Protein AF-A0A9D8MZI2-F1 (afdb_monomer)

Solvent-accessible surface area (backbone atoms only — not comparable to full-atom values): 13392 Å² total; per-residue (Å²): 144,88,78,69,72,64,60,60,60,55,56,60,59,63,76,65,72,62,82,77,77,68,57,91,86,61,54,74,94,70,72,70,92,82,67,82,77,90,42,58,70,57,51,52,50,50,54,51,57,54,40,36,60,78,35,93,90,42,80,84,88,84,85,86,84,70,58,70,57,44,53,38,28,59,56,56,50,48,56,50,50,53,54,50,70,64,72,66,51,76,84,74,77,92,72,89,81,74,72,34,63,38,34,76,46,80,51,38,78,80,44,47,62,48,69,41,64,58,57,46,36,35,28,77,94,59,70,44,85,90,51,68,98,78,71,75,58,51,98,83,39,41,36,64,44,68,88,44,92,72,48,46,72,51,77,49,60,88,63,88,69,51,62,47,76,50,75,57,83,63,98,53,92,86,64,77,73,68,46,77,58,93,93,45,77,45,74,49,43,79,33,81,90,72,52,24,30,39,41,75,67,49,79,84,82,130

Mean predicted aligned error: 10.4 Å

Radius of gyration: 22.42 Å; Cα contacts (8 Å, |Δi|>4): 213; chains: 1; bounding box: 51×56×62 Å

Secondary structure (DSSP, 8-state):
---SHHHHHHHHHHTT----PPPTT--GGG------SSSHHHHHHHHHHHHHHH-TT---------SHHHHTTHHHHHHHHHHHHTSSSPPPP------GGGGTS---TTSEEEEES--EEEETTB--TTS-SS----TTSEEEE---TT-EEEEE-SS---EEEEE---SSSS---EEEETTEEEEPEEETTTTEEEEE--SPP-

Structure (mmCIF, N/CA/C/O backbone):
data_AF-A0A9D8MZI2-F1
#
_entry.id   AF-A0A9D8MZI2-F1
#
loop_
_atom_site.group_PDB
_atom_site.id
_atom_site.type_symbol
_atom_site.label_atom_id
_atom_site.label_alt_id
_atom_site.label_comp_id
_atom_site.label_asym_id
_atom_site.label_entity_id
_atom_site.label_seq_id
_atom_site.pdbx_PDB_ins_code
_atom_site.Cartn_x
_atom_site.Cartn_y
_atom_site.Cartn_z
_atom_site.occupancy
_atom_site.B_iso_or_equiv
_atom_site.auth_seq_id
_atom_site.auth_comp_id
_atom_site.auth_asym_id
_atom_site.auth_atom_id
_atom_site.pdbx_PDB_model_num
ATOM 1 N N . MET A 1 1 ? 26.305 -35.231 28.053 1.00 50.59 1 MET A N 1
ATOM 2 C CA . MET A 1 1 ? 26.386 -34.237 29.153 1.00 50.59 1 MET A CA 1
ATOM 3 C C . MET A 1 1 ? 26.799 -32.842 28.645 1.00 50.59 1 MET A C 1
ATOM 5 O O . MET A 1 1 ? 27.835 -32.336 29.047 1.00 50.59 1 MET A O 1
ATOM 9 N N . LYS A 1 2 ? 26.020 -32.200 27.753 1.00 48.75 2 LYS A N 1
ATOM 10 C CA . LYS A 1 2 ? 26.292 -30.830 27.241 1.00 48.75 2 LYS A CA 1
ATOM 11 C C . LYS A 1 2 ? 24.996 -30.076 26.868 1.00 48.75 2 LYS A C 1
ATOM 13 O O . LYS A 1 2 ? 24.870 -29.565 25.765 1.00 48.75 2 LYS A O 1
ATOM 18 N N . ARG A 1 3 ? 23.985 -30.072 27.747 1.00 50.69 3 ARG A N 1
ATOM 19 C CA . ARG A 1 3 ? 22.725 -29.312 27.544 1.00 50.69 3 ARG A CA 1
ATOM 20 C C . ARG A 1 3 ? 22.327 -28.432 28.738 1.00 50.69 3 ARG A C 1
ATOM 22 O O . ARG A 1 3 ? 21.230 -27.897 28.757 1.00 50.69 3 ARG A O 1
ATOM 29 N N . LEU A 1 4 ? 23.219 -28.260 29.715 1.00 43.03 4 LEU A N 1
ATOM 30 C CA . LEU A 1 4 ? 22.937 -27.498 30.933 1.00 43.03 4 LEU A CA 1
ATOM 31 C C . LEU A 1 4 ? 23.300 -25.990 30.906 1.00 43.03 4 LEU A C 1
ATOM 33 O O . LEU A 1 4 ? 22.702 -25.267 31.696 1.00 43.03 4 LEU A O 1
ATOM 37 N N . PRO A 1 5 ? 24.179 -25.441 30.031 1.00 53.22 5 PRO A N 1
ATOM 38 C CA . PRO A 1 5 ? 24.560 -24.030 30.166 1.00 53.22 5 PRO A CA 1
ATOM 39 C C . PRO A 1 5 ? 23.576 -23.042 29.510 1.00 53.22 5 PRO A C 1
ATOM 41 O O . PRO A 1 5 ? 23.629 -21.858 29.818 1.00 53.22 5 PRO A O 1
ATOM 44 N N . LEU A 1 6 ? 22.658 -23.496 28.643 1.00 45.78 6 LEU A N 1
ATOM 45 C CA . LEU A 1 6 ? 21.749 -22.605 27.898 1.00 45.78 6 LEU A CA 1
ATOM 46 C C . LEU A 1 6 ? 20.520 -22.160 28.718 1.00 45.78 6 LEU A C 1
ATOM 48 O O . LEU A 1 6 ? 19.965 -21.089 28.494 1.00 45.78 6 LEU A O 1
ATOM 52 N N . ILE A 1 7 ? 20.092 -22.971 29.689 1.00 52.25 7 ILE A N 1
ATOM 53 C CA . ILE A 1 7 ? 18.919 -22.660 30.523 1.00 52.25 7 ILE A CA 1
ATOM 54 C C . ILE A 1 7 ? 19.279 -21.605 31.582 1.00 52.25 7 ILE A C 1
ATOM 56 O O . ILE A 1 7 ? 18.465 -20.738 31.896 1.00 52.25 7 ILE A O 1
ATOM 60 N N . LEU A 1 8 ? 20.528 -21.608 32.064 1.00 44.47 8 LEU A N 1
ATOM 61 C CA . LEU A 1 8 ? 21.003 -20.626 33.039 1.00 44.47 8 LEU A CA 1
ATOM 62 C C . LEU A 1 8 ? 21.186 -19.227 32.418 1.00 44.47 8 LEU A C 1
ATOM 64 O O . LEU A 1 8 ? 20.917 -18.232 33.087 1.00 44.47 8 LEU A O 1
ATOM 68 N N . SER A 1 9 ? 21.556 -19.128 31.131 1.00 49.62 9 SER A N 1
ATOM 69 C CA . SER A 1 9 ? 21.631 -17.833 30.434 1.00 49.62 9 SER A CA 1
ATOM 70 C C . SER A 1 9 ? 20.254 -17.232 30.138 1.00 49.62 9 SER A C 1
ATOM 72 O O . SER A 1 9 ? 20.114 -16.014 30.132 1.00 49.62 9 SER A O 1
ATOM 74 N N . LEU A 1 10 ? 19.225 -18.063 29.925 1.00 47.34 10 LEU A N 1
ATOM 75 C CA . LEU A 1 10 ? 17.870 -17.580 29.640 1.00 47.34 10 LEU A CA 1
ATOM 76 C C . LEU A 1 10 ? 17.153 -17.080 30.907 1.00 47.34 10 LEU A C 1
ATOM 78 O O . LEU A 1 10 ? 16.457 -16.070 30.855 1.00 47.34 10 LEU A O 1
ATOM 82 N N . MET A 1 11 ? 17.375 -17.720 32.063 1.00 47.25 11 MET A N 1
ATOM 83 C CA . MET A 1 11 ? 16.804 -17.253 33.336 1.00 47.25 11 MET A CA 1
ATOM 84 C C . MET A 1 11 ? 17.467 -15.979 33.878 1.00 47.25 11 MET A C 1
ATOM 86 O O . MET A 1 11 ? 16.804 -15.201 34.563 1.00 47.25 11 MET A O 1
ATOM 90 N N . LEU A 1 12 ? 18.730 -15.707 33.530 1.00 44.38 12 LEU A N 1
ATOM 91 C CA . LEU A 1 12 ? 19.400 -14.464 33.928 1.00 44.38 12 LEU A CA 1
ATOM 92 C C . LEU A 1 12 ? 18.863 -13.232 33.168 1.00 44.38 12 LEU A C 1
ATOM 94 O O . LEU A 1 12 ? 18.881 -12.129 33.706 1.00 44.38 12 LEU A O 1
ATOM 98 N N . CYS A 1 13 ? 18.303 -13.412 31.963 1.00 43.22 13 CYS A N 1
ATOM 99 C CA . CYS A 1 13 ? 17.612 -12.338 31.237 1.00 43.22 13 CYS A CA 1
ATOM 100 C C . CYS A 1 13 ? 16.235 -11.990 31.826 1.00 43.22 13 CYS A C 1
ATOM 102 O O . CYS A 1 13 ? 15.801 -10.847 31.705 1.00 43.22 13 CYS A O 1
ATOM 104 N N . CYS A 1 14 ? 15.554 -12.926 32.495 1.00 46.19 14 CYS A N 1
ATOM 105 C CA . CYS A 1 14 ? 14.254 -12.653 33.118 1.00 46.19 14 CYS A CA 1
ATOM 106 C C . CYS A 1 14 ? 14.367 -11.863 34.433 1.00 46.19 14 CYS A C 1
ATOM 108 O O . CYS A 1 14 ? 13.411 -11.200 34.824 1.00 46.19 14 CYS A O 1
ATOM 110 N N . ALA A 1 15 ? 15.530 -11.876 35.093 1.00 46.44 15 ALA A N 1
ATOM 111 C CA . ALA A 1 15 ? 15.751 -11.141 36.342 1.00 46.44 15 ALA A CA 1
ATOM 112 C C . ALA A 1 15 ? 15.936 -9.619 36.150 1.00 46.44 15 ALA A C 1
ATOM 114 O O . ALA A 1 15 ? 15.898 -8.874 37.125 1.00 46.44 15 ALA A O 1
ATOM 115 N N . PHE A 1 16 ? 16.089 -9.148 34.905 1.00 48.47 16 PHE A N 1
ATOM 116 C CA . PHE A 1 16 ? 16.205 -7.725 34.555 1.00 48.47 16 PHE A CA 1
ATOM 117 C C . PHE A 1 16 ? 15.018 -7.207 33.733 1.00 48.47 16 PHE A C 1
ATOM 119 O O . PHE A 1 16 ? 15.142 -6.222 33.008 1.00 48.47 16 PHE A O 1
ATOM 126 N N . ALA A 1 17 ? 13.835 -7.807 33.882 1.00 50.06 17 ALA A N 1
ATOM 127 C CA . ALA A 1 17 ? 12.587 -7.160 33.480 1.00 50.06 17 ALA A CA 1
ATOM 128 C C . ALA A 1 17 ? 12.192 -6.076 34.506 1.00 50.06 17 ALA A C 1
ATOM 130 O O . ALA A 1 17 ? 11.104 -6.094 35.076 1.00 50.06 17 ALA A O 1
ATOM 131 N N . GLY A 1 18 ? 13.103 -5.137 34.782 1.00 55.09 18 GLY A N 1
ATOM 132 C CA . GLY A 1 18 ? 12.721 -3.869 35.389 1.00 55.09 18 GLY A CA 1
ATOM 133 C C . GLY A 1 18 ? 11.792 -3.149 34.417 1.00 55.09 18 GLY A C 1
ATOM 134 O O . GLY A 1 18 ? 12.011 -3.215 33.206 1.00 55.09 18 GLY A O 1
ATOM 135 N N . ALA A 1 19 ? 10.737 -2.510 34.927 1.00 56.69 19 ALA A N 1
ATOM 136 C CA . ALA A 1 19 ? 9.845 -1.689 34.117 1.00 56.69 19 ALA A CA 1
ATOM 137 C C . ALA A 1 19 ? 10.695 -0.775 33.223 1.00 56.69 19 ALA A C 1
ATOM 139 O O . ALA A 1 19 ? 11.456 0.047 33.734 1.00 56.69 19 ALA A O 1
ATOM 140 N N . GLN A 1 20 ? 10.627 -0.969 31.901 1.00 61.75 20 GLN A N 1
ATOM 141 C CA . GLN A 1 20 ? 11.332 -0.098 30.970 1.00 61.75 20 GLN A CA 1
ATOM 142 C C . GLN A 1 20 ? 10.822 1.317 31.217 1.00 61.75 20 GLN A C 1
ATOM 144 O O . GLN A 1 20 ? 9.640 1.601 31.022 1.00 61.75 20 GLN A O 1
ATOM 149 N N . THR A 1 21 ? 11.702 2.188 31.703 1.00 68.88 21 THR A N 1
ATOM 150 C CA . THR A 1 21 ? 11.382 3.596 31.864 1.00 68.88 21 THR A CA 1
ATOM 151 C C . THR A 1 21 ? 11.088 4.151 30.481 1.00 68.88 21 THR A C 1
ATOM 153 O O . THR A 1 21 ? 11.923 4.101 29.576 1.00 68.88 21 THR A O 1
ATOM 156 N N . LEU A 1 22 ? 9.855 4.619 30.298 1.00 72.56 22 LEU A N 1
ATOM 157 C CA . LEU A 1 22 ? 9.458 5.275 29.064 1.00 72.56 22 LEU A CA 1
ATOM 158 C C . LEU A 1 22 ? 10.404 6.463 28.813 1.00 72.56 22 LEU A C 1
ATOM 160 O O . LEU A 1 22 ? 10.818 7.127 29.770 1.00 72.56 22 LEU A O 1
ATOM 164 N N . PRO A 1 23 ? 10.788 6.732 27.551 1.00 75.56 23 PRO A N 1
ATOM 165 C CA . PRO A 1 23 ? 11.612 7.892 27.245 1.00 75.56 23 PRO A CA 1
ATOM 166 C C . PRO A 1 23 ? 10.914 9.155 27.755 1.00 75.56 23 PRO A C 1
ATOM 168 O O . PRO A 1 23 ? 9.691 9.227 27.747 1.00 75.56 23 PRO A O 1
ATOM 171 N N . GLN A 1 24 ? 11.675 10.171 28.164 1.00 74.38 24 GLN A N 1
ATOM 172 C CA . GLN A 1 24 ? 11.134 11.398 28.774 1.00 74.38 24 GLN A CA 1
ATOM 173 C C . GLN A 1 24 ? 10.045 12.092 27.924 1.00 74.38 24 GLN A C 1
ATOM 175 O O . GLN A 1 24 ? 9.208 12.819 28.453 1.00 74.38 24 GLN A O 1
ATOM 180 N N . CYS A 1 25 ? 10.045 11.865 26.607 1.00 72.94 25 CYS A N 1
ATOM 181 C CA . CYS A 1 25 ? 9.029 12.368 25.684 1.00 72.94 25 CYS A CA 1
ATOM 182 C C . CYS A 1 25 ? 7.688 11.614 25.739 1.00 72.94 25 CYS A C 1
ATOM 184 O O . CYS A 1 25 ? 6.670 12.155 25.315 1.00 72.94 25 CYS A O 1
ATOM 186 N N . ALA A 1 26 ? 7.665 10.383 26.243 1.00 68.56 26 ALA A N 1
ATOM 187 C CA . ALA A 1 26 ? 6.453 9.614 26.456 1.00 68.56 26 ALA A CA 1
ATOM 188 C C . ALA A 1 26 ? 5.880 9.977 27.832 1.00 68.56 26 ALA A C 1
ATOM 190 O O . ALA A 1 26 ? 6.325 9.482 28.863 1.00 68.56 26 ALA A O 1
ATOM 191 N N . GLN A 1 27 ? 4.891 10.871 27.828 1.00 76.75 27 GLN A N 1
ATOM 192 C CA . GLN A 1 27 ? 4.134 11.276 29.011 1.00 76.75 27 GLN A CA 1
ATOM 193 C C . GLN A 1 27 ? 2.768 10.569 29.011 1.00 76.75 27 GLN A C 1
ATOM 195 O O . GLN A 1 27 ? 1.791 11.146 28.528 1.00 76.75 27 GLN A O 1
ATOM 200 N N . PRO A 1 28 ? 2.672 9.313 29.493 1.00 69.56 28 PRO A N 1
ATOM 201 C CA . PRO A 1 28 ? 1.431 8.540 29.426 1.00 69.56 28 PRO A CA 1
ATOM 202 C C . PRO A 1 28 ? 0.285 9.232 30.173 1.00 69.56 28 PRO A C 1
ATOM 204 O O . PRO A 1 28 ? -0.829 9.279 29.652 1.00 69.56 28 PRO A O 1
ATOM 207 N N . ASP A 1 29 ? 0.589 9.866 31.308 1.00 79.12 29 ASP A N 1
ATOM 208 C CA . ASP A 1 29 ? -0.371 10.610 32.135 1.00 79.12 29 ASP A CA 1
ATOM 209 C C . ASP A 1 29 ? -0.863 11.907 31.470 1.00 79.12 29 ASP A C 1
ATOM 211 O O . ASP A 1 29 ? -1.887 12.463 31.861 1.00 79.12 29 ASP A O 1
ATOM 215 N N . SER A 1 30 ? -0.171 12.370 30.425 1.00 72.69 30 SER A N 1
ATOM 216 C CA . SER A 1 30 ? -0.564 13.532 29.622 1.00 72.69 30 SER A CA 1
ATOM 217 C C . SER A 1 30 ? -1.420 13.154 28.407 1.00 72.69 30 SER A C 1
ATOM 219 O O . SER A 1 30 ? -1.726 14.029 27.595 1.00 72.69 30 SER A O 1
ATOM 221 N N . SER A 1 31 ? -1.806 11.884 28.234 1.00 76.12 31 SER A N 1
ATOM 222 C CA . SER A 1 31 ? -2.592 11.437 27.076 1.00 76.12 31 SER A CA 1
ATOM 223 C C . SER A 1 31 ? -4.016 11.995 27.130 1.00 76.12 31 SER A C 1
ATOM 225 O O . SER A 1 31 ? -4.873 11.482 27.844 1.00 76.12 31 SER A O 1
ATOM 227 N N . HIS A 1 32 ? -4.295 13.031 26.343 1.00 76.75 32 HIS A N 1
ATOM 228 C CA . HIS A 1 32 ? -5.629 13.611 26.212 1.00 76.75 32 HIS A CA 1
ATOM 229 C C . HIS A 1 32 ? -6.132 13.497 24.770 1.00 76.75 32 HIS A C 1
ATOM 231 O O . HIS A 1 32 ? -5.427 13.818 23.812 1.00 76.75 32 HIS A O 1
ATOM 237 N N . LEU A 1 33 ? -7.383 13.055 24.603 1.00 76.31 33 LEU A N 1
ATOM 238 C CA . LEU A 1 33 ? -8.042 13.048 23.298 1.00 76.31 33 LEU A CA 1
ATOM 239 C C . LEU A 1 33 ? -8.584 14.450 22.997 1.00 76.31 33 LEU A C 1
ATOM 241 O O . LEU A 1 33 ? -9.691 14.805 23.401 1.00 76.31 33 LEU A O 1
ATOM 245 N N . CYS A 1 34 ? -7.810 15.247 22.265 1.00 79.12 34 CYS A N 1
ATOM 246 C CA . CYS A 1 34 ? -8.269 16.539 21.762 1.00 79.12 34 CYS A CA 1
ATOM 247 C C . CYS A 1 34 ? -9.198 16.351 20.554 1.00 79.12 34 CYS A C 1
ATOM 249 O O . CYS A 1 34 ? -8.783 15.844 19.513 1.00 79.12 34 CYS A O 1
ATOM 251 N N . ILE A 1 35 ? -10.451 16.802 20.673 1.00 83.25 35 ILE A N 1
ATOM 252 C CA . ILE A 1 35 ? -11.413 16.852 19.563 1.00 83.25 35 ILE A CA 1
ATOM 253 C C . ILE A 1 35 ? -11.572 18.321 19.144 1.00 83.25 35 ILE A C 1
ATOM 255 O O . ILE A 1 35 ? -12.371 19.037 19.746 1.00 83.25 35 ILE A O 1
ATOM 259 N N . PRO A 1 36 ? -10.817 18.806 18.144 1.00 78.12 36 PRO A N 1
ATOM 260 C CA . PRO A 1 36 ? -10.896 20.203 17.735 1.00 78.12 36 PRO A CA 1
ATOM 261 C C . PRO A 1 36 ? -12.234 20.531 17.048 1.00 78.12 36 PRO A C 1
ATOM 263 O O . PRO A 1 36 ? -12.749 19.754 16.236 1.00 78.12 36 PRO A O 1
ATOM 266 N N . GLY A 1 37 ? -12.760 21.732 17.309 1.00 84.50 37 GLY A N 1
ATOM 267 C CA . GLY A 1 37 ? -13.997 22.251 16.708 1.00 84.50 37 GLY A CA 1
ATOM 268 C C . GLY A 1 37 ? -15.279 21.800 17.422 1.00 84.50 37 GLY A C 1
ATOM 269 O O . GLY A 1 37 ? -15.250 21.446 18.594 1.00 84.50 37 GLY A O 1
ATOM 270 N N . SER A 1 38 ? -16.416 21.799 16.711 1.00 86.19 38 SER A N 1
ATOM 271 C CA . SER A 1 38 ? -17.752 21.522 17.282 1.00 86.19 38 SER A CA 1
ATOM 272 C C . SER A 1 38 ? -17.999 20.062 17.694 1.00 86.19 38 SER A C 1
ATOM 274 O O . SER A 1 38 ? -19.082 19.721 18.156 1.00 86.19 38 SER A O 1
ATOM 276 N N . GLY A 1 39 ? -17.035 19.158 17.491 1.00 87.00 39 GLY A N 1
ATOM 277 C CA . GLY A 1 39 ? -17.195 17.727 17.768 1.00 87.00 39 GLY A CA 1
ATOM 278 C C . GLY A 1 39 ? -18.082 16.965 16.772 1.00 87.00 39 GLY A C 1
ATOM 279 O O . GLY A 1 39 ? -18.066 15.735 16.776 1.00 87.00 39 GLY A O 1
ATOM 280 N N . GLU A 1 40 ? -18.780 17.646 15.857 1.00 91.75 40 GLU A N 1
ATOM 281 C CA . GLU A 1 40 ? -19.668 17.025 14.862 1.00 91.75 40 GLU A CA 1
ATOM 282 C C . GLU A 1 40 ? -18.970 15.969 14.002 1.00 91.75 40 GLU A C 1
ATOM 284 O O . GLU A 1 40 ? -19.521 14.895 13.766 1.00 91.75 40 GLU A O 1
ATOM 289 N N . ARG A 1 41 ? -17.733 16.230 13.558 1.00 90.69 41 ARG A N 1
ATOM 290 C CA . ARG A 1 41 ? -16.949 15.255 12.779 1.00 90.69 41 ARG A CA 1
ATOM 291 C C . ARG A 1 41 ? -16.685 13.977 13.571 1.00 90.69 41 ARG A C 1
ATOM 293 O O . ARG A 1 41 ? -16.806 12.88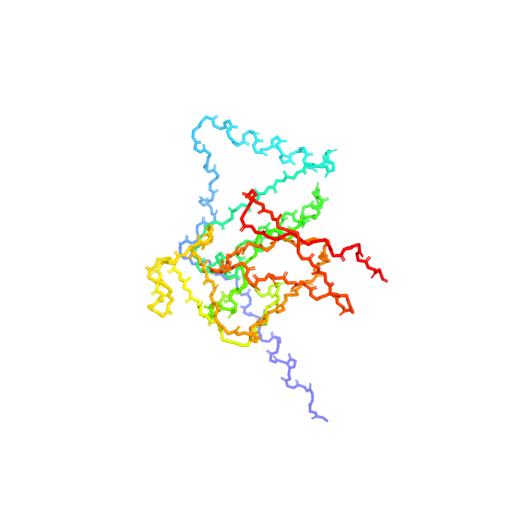4 13.028 1.00 90.69 41 ARG A O 1
ATOM 300 N N . MET A 1 42 ? -16.378 14.115 14.860 1.00 89.81 42 MET A N 1
ATOM 301 C CA . MET A 1 42 ? -16.170 12.971 15.742 1.00 89.81 42 MET A CA 1
ATOM 302 C C . MET A 1 42 ? -17.486 12.238 16.025 1.00 89.81 42 MET A C 1
ATOM 304 O O . MET A 1 42 ? -17.507 11.012 16.064 1.00 89.81 42 MET A O 1
ATOM 308 N N . ALA A 1 43 ? -18.598 12.962 16.177 1.00 91.75 43 ALA A N 1
ATOM 309 C CA . ALA A 1 43 ? -19.919 12.353 16.293 1.00 91.75 43 ALA A CA 1
ATOM 310 C C . ALA A 1 43 ? -20.260 11.521 15.045 1.00 91.75 43 ALA A C 1
ATOM 312 O O . ALA A 1 43 ? -20.594 10.349 15.184 1.00 91.75 43 ALA A O 1
ATOM 313 N N . ARG A 1 44 ? -20.059 12.068 13.835 1.00 92.25 44 ARG A N 1
ATOM 314 C CA . ARG A 1 44 ? -20.258 11.340 12.567 1.00 92.25 44 ARG A CA 1
ATOM 315 C C . ARG A 1 44 ? -19.364 10.106 12.455 1.00 92.25 44 ARG A C 1
ATOM 317 O O . ARG A 1 44 ? -19.852 9.045 12.078 1.00 92.25 44 ARG A O 1
ATOM 324 N N . PHE A 1 45 ? -18.082 10.226 12.806 1.00 91.00 45 PHE A N 1
ATOM 325 C CA . PHE A 1 45 ? -17.159 9.089 12.828 1.00 91.00 45 PHE A CA 1
ATOM 326 C C . PHE A 1 45 ? -17.644 7.985 13.776 1.00 91.00 45 PHE A C 1
ATOM 328 O O . PHE A 1 45 ? -17.708 6.827 13.374 1.00 91.00 45 PHE A O 1
ATOM 335 N N . ARG A 1 46 ? -18.061 8.336 15.000 1.00 89.56 46 ARG A N 1
ATOM 336 C CA . ARG A 1 46 ? -18.607 7.373 15.971 1.00 89.56 46 ARG A CA 1
ATOM 337 C C . ARG A 1 46 ? -19.883 6.699 15.473 1.00 89.56 46 ARG A C 1
ATOM 339 O O . ARG A 1 46 ? -19.990 5.484 15.596 1.00 89.56 46 ARG A O 1
ATOM 346 N N . SER A 1 47 ? -20.811 7.450 14.880 1.00 92.94 47 SER A N 1
ATOM 347 C CA . SER A 1 47 ? -22.030 6.881 14.292 1.00 92.94 47 SER A CA 1
ATOM 348 C C . SER A 1 47 ? -21.713 5.925 13.141 1.00 92.94 47 SER A C 1
ATOM 350 O O . SER A 1 47 ? -22.287 4.843 13.066 1.00 92.94 47 SER A O 1
ATOM 352 N N . LYS A 1 48 ? -20.752 6.271 12.275 1.00 92.75 48 LYS A N 1
ATOM 353 C CA . LYS A 1 48 ? -20.314 5.377 11.196 1.00 92.75 48 LYS A CA 1
ATOM 354 C C . LYS A 1 48 ? -19.613 4.128 11.737 1.00 92.75 48 LYS A C 1
ATOM 356 O O . LYS A 1 48 ? -19.819 3.042 11.214 1.00 92.75 48 LYS A O 1
ATOM 361 N N . LEU A 1 49 ? -18.817 4.258 12.797 1.00 90.38 49 LEU A N 1
ATOM 362 C CA . LEU A 1 49 ? -18.179 3.116 13.451 1.00 90.38 49 LEU A CA 1
ATOM 363 C C . LEU A 1 49 ? -19.217 2.176 14.085 1.00 90.38 49 LEU A C 1
ATOM 365 O O . LEU A 1 49 ? -19.070 0.962 13.998 1.00 90.38 49 LEU A O 1
ATOM 369 N N . GLN A 1 50 ? -20.292 2.715 14.668 1.00 90.06 50 GLN A N 1
ATOM 370 C CA . GLN A 1 50 ? -21.419 1.910 15.148 1.00 90.06 50 GLN A CA 1
ATOM 371 C C . GLN A 1 50 ? -22.100 1.155 14.001 1.00 90.06 50 GLN A C 1
ATOM 373 O O . GLN A 1 50 ? -22.301 -0.051 14.124 1.00 90.06 50 GLN A O 1
ATOM 378 N N . SER A 1 51 ? -22.353 1.809 12.861 1.00 91.25 51 SER A N 1
ATOM 379 C CA . SER A 1 51 ? -23.034 1.160 11.732 1.00 91.25 51 SER A CA 1
ATOM 380 C C . SER A 1 51 ? -22.242 0.006 11.111 1.00 91.25 51 SER A C 1
ATOM 382 O O . SER A 1 51 ? -22.847 -0.893 10.542 1.00 91.25 51 SER A O 1
ATOM 384 N N . VAL A 1 52 ? -20.906 -0.016 11.230 1.00 90.19 52 VAL A N 1
ATOM 385 C CA . VAL A 1 52 ? -20.068 -1.166 10.810 1.00 90.19 52 VAL A CA 1
ATOM 386 C C . VAL A 1 52 ? -20.453 -2.457 11.546 1.00 90.19 52 VAL A C 1
ATOM 388 O O . VAL A 1 52 ? -20.265 -3.548 11.023 1.00 90.19 52 VAL A O 1
ATOM 391 N N . ARG A 1 53 ? -21.004 -2.355 12.761 1.00 84.56 53 ARG A N 1
ATOM 392 C CA . ARG A 1 53 ? -21.423 -3.523 13.554 1.00 84.56 53 ARG A CA 1
ATOM 393 C C . ARG A 1 53 ? -22.783 -4.071 13.135 1.00 84.56 53 ARG A C 1
ATOM 395 O O . ARG A 1 53 ? -23.074 -5.232 13.394 1.00 84.56 53 ARG A O 1
ATOM 402 N N . GLU A 1 54 ? -23.621 -3.213 12.568 1.00 86.06 54 GLU A N 1
ATOM 403 C CA . GLU A 1 54 ? -25.042 -3.479 12.327 1.00 86.06 54 GLU A CA 1
ATOM 404 C C . GLU A 1 54 ? -25.319 -3.790 10.854 1.00 86.06 54 GLU A C 1
ATOM 406 O O . GLU A 1 54 ? -26.223 -4.562 10.545 1.00 86.06 54 GLU A O 1
ATOM 411 N N . CYS A 1 55 ? -24.523 -3.220 9.947 1.00 85.38 55 CYS A N 1
ATOM 412 C CA . CYS A 1 55 ? -24.713 -3.326 8.508 1.00 85.38 55 CYS A CA 1
ATOM 413 C C . CYS A 1 55 ? -23.498 -4.006 7.857 1.00 85.38 55 CYS A C 1
ATOM 415 O O . 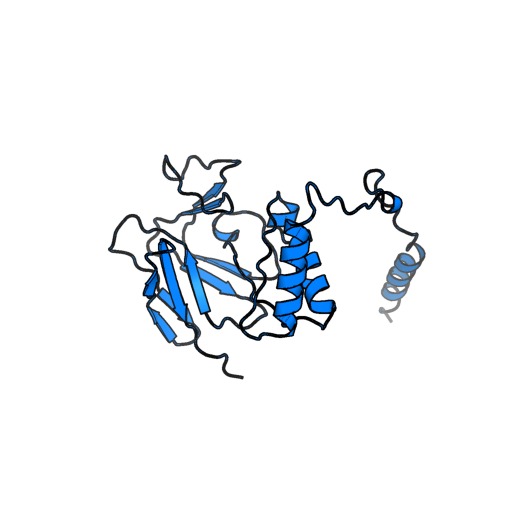CYS A 1 55 ? -22.422 -3.402 7.858 1.00 85.38 55 CYS A O 1
ATOM 417 N N . PRO A 1 56 ? -23.661 -5.187 7.229 1.00 76.19 56 PRO A N 1
ATOM 418 C CA . PRO A 1 56 ? -22.574 -5.894 6.540 1.00 76.19 56 PRO A CA 1
ATOM 419 C C . PRO A 1 56 ? -21.860 -5.056 5.467 1.00 76.19 56 PRO A C 1
ATOM 421 O O . PRO A 1 56 ? -20.646 -5.148 5.323 1.00 76.19 56 PRO A O 1
ATOM 424 N N . ASP A 1 57 ? -22.592 -4.177 4.775 1.00 82.38 57 ASP A N 1
ATOM 425 C CA . ASP A 1 57 ? -22.044 -3.324 3.709 1.00 82.38 57 ASP A CA 1
ATOM 426 C C . ASP A 1 57 ? -21.401 -2.024 4.230 1.00 82.38 57 ASP A C 1
ATOM 428 O O . ASP A 1 57 ? -20.892 -1.203 3.462 1.00 82.38 57 ASP A O 1
ATOM 432 N N . SER A 1 58 ? -21.438 -1.776 5.543 1.00 87.44 58 SER A N 1
ATOM 433 C CA . SER A 1 58 ? -20.852 -0.572 6.123 1.00 87.44 58 SER A CA 1
ATOM 434 C C . SER A 1 58 ? -19.384 -0.793 6.469 1.00 87.44 58 SER A C 1
ATOM 436 O O . SER A 1 58 ? -19.056 -1.590 7.338 1.00 87.44 58 SER A O 1
ATOM 438 N N . SER A 1 59 ? -18.505 0.028 5.895 1.00 88.50 59 SER A N 1
ATOM 439 C CA . SER A 1 59 ? -17.076 0.053 6.220 1.00 88.50 59 SER A CA 1
ATOM 440 C C . SER A 1 59 ? -16.608 1.428 6.709 1.00 88.50 59 SER A C 1
ATOM 442 O O . SER A 1 59 ? -17.225 2.464 6.434 1.00 88.50 59 SER A O 1
ATOM 444 N N . VAL A 1 60 ? -15.505 1.436 7.460 1.00 90.38 60 VAL A N 1
ATOM 445 C CA . VAL A 1 60 ? -14.748 2.638 7.833 1.00 90.38 60 VAL A CA 1
ATOM 446 C 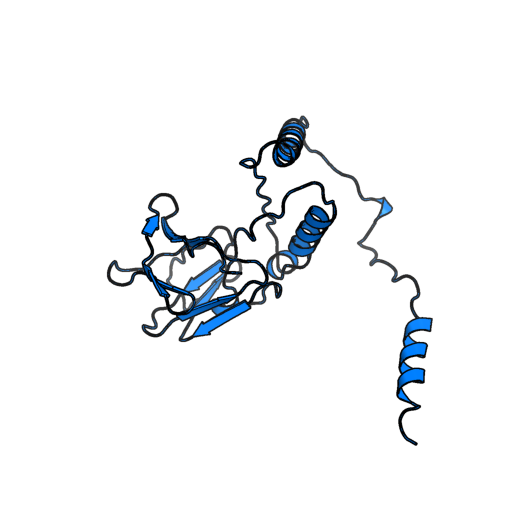C . VAL A 1 60 ? -13.327 2.467 7.317 1.00 90.38 60 VAL A C 1
ATOM 448 O O . VAL A 1 60 ? -12.644 1.514 7.679 1.00 90.38 60 VAL A O 1
ATOM 451 N N . THR A 1 61 ? -12.867 3.406 6.493 1.00 90.12 61 THR A N 1
ATOM 452 C CA . THR A 1 61 ? -11.483 3.435 6.011 1.00 90.12 61 THR A CA 1
ATOM 453 C C . THR A 1 61 ? -10.672 4.416 6.845 1.00 90.12 61 THR A C 1
ATOM 455 O O . THR A 1 61 ? -10.998 5.601 6.911 1.00 90.12 61 THR A O 1
ATOM 458 N N . VAL A 1 62 ? -9.596 3.930 7.462 1.00 89.38 62 VAL A N 1
ATOM 459 C CA . VAL A 1 62 ? -8.680 4.749 8.263 1.00 89.38 62 VAL A CA 1
ATOM 460 C C . VAL A 1 62 ? -7.378 4.943 7.496 1.00 89.38 62 VAL A C 1
ATOM 462 O O . VAL A 1 62 ? -6.685 3.979 7.185 1.00 89.38 62 VAL A O 1
ATOM 465 N N . TRP A 1 63 ? -7.035 6.199 7.216 1.00 90.50 63 TRP A N 1
ATOM 466 C CA . TRP A 1 63 ? -5.762 6.570 6.600 1.00 90.50 63 TRP A CA 1
ATOM 467 C C . TRP A 1 63 ? -4.783 7.048 7.670 1.00 90.50 63 TRP A C 1
ATOM 469 O O . TRP A 1 63 ? -5.038 8.039 8.353 1.00 90.50 63 TRP A O 1
ATOM 479 N N . HIS A 1 64 ? -3.643 6.370 7.782 1.00 90.50 64 HIS A N 1
ATOM 480 C CA . HIS A 1 64 ? -2.516 6.828 8.589 1.00 90.50 64 HIS A CA 1
ATOM 481 C C . HIS A 1 64 ? -1.477 7.461 7.665 1.00 90.50 64 HIS A C 1
ATOM 483 O O . HIS A 1 64 ? -0.861 6.771 6.858 1.00 90.50 64 HIS A O 1
ATOM 489 N N . ILE A 1 65 ? -1.286 8.775 7.780 1.00 90.81 65 ILE A N 1
ATOM 490 C CA . ILE A 1 65 ? -0.308 9.531 6.991 1.00 90.81 65 ILE A CA 1
ATOM 491 C C . ILE A 1 65 ? 0.835 9.930 7.921 1.00 90.81 65 ILE A C 1
ATOM 493 O O . ILE A 1 65 ? 0.607 10.548 8.960 1.00 90.81 65 ILE A O 1
ATOM 497 N N . GLY A 1 66 ? 2.069 9.575 7.569 1.00 90.50 66 GLY A N 1
ATOM 498 C CA . GLY A 1 66 ? 3.229 9.891 8.394 1.00 90.50 66 GLY A CA 1
ATOM 499 C C . GLY A 1 66 ? 4.551 9.428 7.793 1.00 90.50 66 GLY A C 1
ATOM 500 O O . GLY A 1 66 ? 4.623 9.037 6.632 1.00 90.50 66 GLY A O 1
ATOM 501 N N . GLY A 1 67 ? 5.610 9.506 8.600 1.00 90.06 67 GLY A N 1
ATOM 502 C CA . GLY A 1 67 ? 6.973 9.161 8.192 1.00 90.06 67 GLY A CA 1
ATOM 503 C C . GLY A 1 67 ? 7.302 7.667 8.281 1.00 90.06 67 GLY A C 1
ATOM 504 O O . GLY A 1 67 ? 6.440 6.796 8.176 1.00 90.06 67 GLY A O 1
ATOM 505 N N . SER A 1 68 ? 8.578 7.366 8.535 1.00 89.19 68 SER A N 1
ATOM 506 C CA . SER A 1 68 ? 9.133 6.002 8.517 1.00 89.19 68 SER A CA 1
ATOM 507 C C . SER A 1 68 ? 8.424 5.002 9.440 1.00 89.19 68 SER A C 1
ATOM 509 O O . SER A 1 68 ? 8.336 3.828 9.095 1.00 89.19 68 SER A O 1
ATOM 511 N N . HIS A 1 69 ? 7.884 5.443 10.580 1.00 89.56 69 HIS A N 1
ATOM 512 C CA . HIS A 1 69 ? 7.146 4.581 11.515 1.00 89.56 69 HIS A CA 1
ATOM 513 C C . HIS A 1 69 ? 5.781 4.135 10.971 1.00 89.56 69 HIS A C 1
ATOM 515 O O . HIS A 1 69 ? 5.329 3.033 11.279 1.00 89.56 69 HIS A O 1
ATOM 521 N N . VAL A 1 70 ? 5.142 4.975 10.151 1.00 92.19 70 VAL A N 1
ATOM 522 C CA . VAL A 1 70 ? 3.909 4.630 9.431 1.00 92.19 70 VAL A CA 1
ATOM 523 C C . VAL A 1 70 ? 4.247 3.759 8.224 1.00 92.19 70 VAL A C 1
ATOM 525 O O . VAL A 1 70 ? 3.661 2.694 8.066 1.00 92.19 70 VAL A O 1
ATOM 528 N N . GLN A 1 71 ? 5.255 4.148 7.435 1.00 91.31 71 GLN A N 1
ATOM 529 C CA . GLN A 1 71 ? 5.729 3.388 6.270 1.00 91.31 71 GLN A CA 1
ATOM 530 C C . GLN A 1 71 ? 6.131 1.942 6.617 1.00 91.31 71 GLN A C 1
ATOM 532 O O . GLN A 1 71 ? 5.809 1.011 5.885 1.00 91.31 71 GLN A O 1
ATOM 537 N N . ALA A 1 72 ? 6.838 1.744 7.732 1.00 91.69 72 ALA A N 1
ATOM 538 C CA . ALA A 1 72 ? 7.278 0.427 8.189 1.00 91.69 72 ALA A CA 1
ATOM 539 C C . ALA A 1 72 ? 6.169 -0.389 8.881 1.00 91.69 72 ALA A C 1
ATOM 541 O O . ALA A 1 72 ? 6.437 -1.479 9.378 1.00 91.69 72 ALA A O 1
ATOM 542 N N . GLY A 1 73 ? 4.946 0.140 8.962 1.00 91.00 73 GLY A N 1
ATOM 543 C CA . GLY A 1 73 ? 3.793 -0.561 9.521 1.00 91.00 73 GLY A CA 1
ATOM 544 C C . GLY A 1 73 ? 3.746 -0.648 11.044 1.00 91.00 73 GLY A C 1
ATOM 545 O O . GLY A 1 73 ? 2.772 -1.169 11.565 1.00 91.00 73 GLY A O 1
ATOM 546 N N . TRP A 1 74 ? 4.716 -0.112 11.794 1.00 90.19 74 TRP A N 1
ATOM 547 C CA . TRP A 1 74 ? 4.741 -0.245 13.261 1.00 90.19 74 TRP A CA 1
ATOM 548 C C . TRP A 1 74 ? 3.477 0.296 13.931 1.00 90.19 74 TRP A C 1
ATOM 550 O O . TRP A 1 74 ? 2.795 -0.419 14.663 1.00 90.19 74 TRP A O 1
ATOM 560 N N . PHE A 1 75 ? 3.163 1.565 13.673 1.00 88.81 75 PHE A N 1
ATOM 561 C CA . PHE A 1 75 ? 2.001 2.212 14.274 1.00 88.81 75 PHE A CA 1
ATOM 562 C C . PHE A 1 75 ? 0.681 1.766 13.618 1.00 88.81 75 PHE A C 1
ATOM 564 O O . PHE A 1 75 ? -0.225 1.364 14.349 1.00 88.81 75 PHE A O 1
ATOM 571 N N . PRO A 1 76 ? 0.553 1.738 12.273 1.00 91.25 76 PRO A N 1
ATOM 572 C CA . PRO A 1 76 ? -0.688 1.314 11.627 1.00 91.25 76 PRO A CA 1
ATOM 573 C C . PRO A 1 76 ? -1.084 -0.126 11.954 1.00 91.25 76 PRO A C 1
ATOM 575 O O . PRO A 1 76 ? -2.253 -0.373 12.241 1.00 91.25 76 PRO A O 1
ATOM 578 N N . SER A 1 77 ? -0.131 -1.065 11.972 1.00 90.00 77 SER A N 1
ATOM 579 C CA . SER A 1 77 ? -0.426 -2.465 12.296 1.00 90.00 77 SER A CA 1
ATOM 580 C C . SER A 1 77 ? -0.840 -2.629 13.750 1.00 90.00 77 SER A C 1
ATOM 582 O O . SER A 1 77 ? -1.711 -3.444 14.035 1.00 90.00 77 SER A O 1
ATOM 584 N N . ARG A 1 78 ? -0.290 -1.823 14.670 1.00 90.19 78 ARG A N 1
ATOM 585 C CA . ARG A 1 78 ? -0.752 -1.821 16.061 1.00 90.19 78 ARG A CA 1
ATOM 586 C C . ARG A 1 78 ? -2.210 -1.385 16.159 1.00 90.19 78 ARG A C 1
ATOM 588 O O . ARG A 1 78 ? -3.002 -2.111 16.744 1.00 90.19 78 ARG A O 1
ATOM 595 N N . ILE A 1 79 ? -2.565 -0.261 15.535 1.00 90.12 79 ILE A N 1
ATOM 596 C CA . ILE A 1 79 ? -3.948 0.232 15.517 1.00 90.12 79 ILE A CA 1
ATOM 597 C C . ILE A 1 79 ? -4.889 -0.791 14.869 1.00 90.12 79 ILE A C 1
ATOM 599 O O . ILE A 1 79 ? -5.951 -1.058 15.424 1.00 90.12 79 ILE A O 1
ATOM 603 N N . ARG A 1 80 ? -4.498 -1.401 13.741 1.00 88.88 80 ARG A N 1
ATOM 604 C CA . ARG A 1 80 ? -5.285 -2.457 13.081 1.00 88.88 80 ARG A CA 1
ATOM 605 C C . ARG A 1 80 ? -5.542 -3.633 14.024 1.00 88.88 80 ARG A C 1
ATOM 607 O O . ARG A 1 80 ? -6.691 -3.982 14.258 1.00 88.88 80 ARG A O 1
ATOM 614 N N . ASN A 1 81 ? -4.480 -4.176 14.615 1.00 88.38 81 ASN A N 1
ATOM 615 C CA . ASN A 1 81 ? -4.573 -5.318 15.520 1.00 88.38 81 ASN A CA 1
ATOM 616 C C . ASN A 1 81 ? -5.388 -4.986 16.779 1.00 88.38 81 ASN A C 1
ATOM 618 O O . ASN A 1 81 ? -6.123 -5.838 17.269 1.00 88.38 81 ASN A O 1
ATOM 622 N N . ASP A 1 82 ? -5.288 -3.756 17.293 1.00 89.62 82 ASP A N 1
ATOM 623 C CA . ASP A 1 82 ? -6.103 -3.308 18.421 1.00 89.62 82 ASP A CA 1
ATOM 624 C C . ASP A 1 82 ? -7.593 -3.268 18.027 1.00 89.62 82 ASP A C 1
ATOM 626 O O . ASP A 1 82 ? -8.417 -3.777 18.783 1.00 89.62 82 ASP A O 1
ATOM 630 N N . PHE A 1 83 ? -7.953 -2.771 16.833 1.00 87.19 83 PHE A N 1
ATOM 631 C CA . PHE A 1 83 ? -9.333 -2.836 16.325 1.00 87.19 83 PHE A CA 1
ATOM 632 C C . PHE A 1 83 ? -9.841 -4.274 16.172 1.00 87.19 83 PHE A C 1
ATOM 634 O O . PHE A 1 83 ? -10.946 -4.569 16.634 1.00 87.19 83 PHE A O 1
ATOM 641 N N . ASP A 1 84 ? -9.034 -5.160 15.587 1.00 84.38 84 ASP A N 1
ATOM 642 C CA . ASP A 1 84 ? -9.384 -6.574 15.415 1.00 84.38 84 ASP A CA 1
ATOM 643 C C . ASP A 1 84 ? -9.576 -7.259 16.783 1.00 84.38 84 ASP A C 1
ATOM 645 O O . ASP A 1 84 ? -10.538 -8.000 16.997 1.00 84.38 84 ASP A O 1
ATOM 649 N N . SER A 1 85 ? -8.721 -6.938 17.764 1.00 87.44 85 SER A N 1
ATOM 650 C CA . SER A 1 85 ? -8.776 -7.503 19.121 1.00 87.44 85 SER A CA 1
ATOM 651 C C . SER A 1 85 ? -10.034 -7.132 19.909 1.00 87.44 85 SER A C 1
ATOM 653 O O . SER A 1 85 ? -10.385 -7.823 20.866 1.00 87.44 85 SER A O 1
ATOM 655 N N . LEU A 1 86 ? -10.751 -6.072 19.513 1.00 85.69 86 LEU A N 1
ATOM 656 C CA . LEU A 1 86 ? -12.003 -5.697 20.171 1.00 85.69 86 LEU A CA 1
ATOM 657 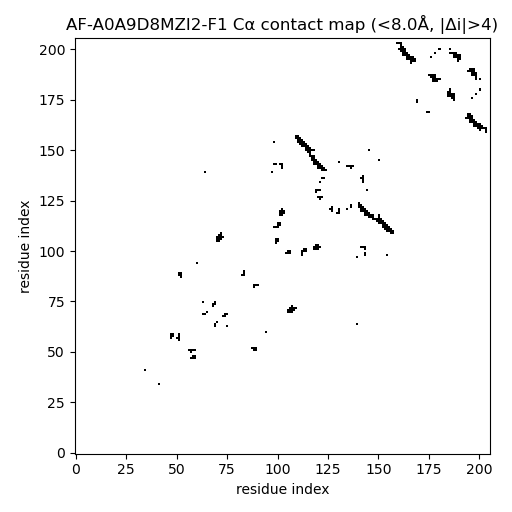C C . LEU A 1 86 ? -13.098 -6.749 19.960 1.00 85.69 86 LEU A C 1
ATOM 659 O O . LEU A 1 86 ? -14.072 -6.738 20.715 1.00 85.69 86 LEU A O 1
ATOM 663 N N . GLY A 1 87 ? -12.983 -7.606 18.935 1.00 81.38 87 GLY A N 1
ATOM 664 C CA . GLY A 1 87 ? -13.931 -8.688 18.637 1.00 81.38 87 GLY A CA 1
ATOM 665 C C . GLY A 1 87 ? -15.361 -8.213 18.349 1.00 81.38 87 GLY A C 1
ATOM 666 O O . GLY A 1 87 ? -16.308 -8.991 18.407 1.00 81.38 87 GLY A O 1
ATOM 667 N N . ARG A 1 88 ? -15.538 -6.910 18.106 1.00 81.94 88 ARG A N 1
ATOM 668 C CA . ARG A 1 88 ? -16.840 -6.242 17.930 1.00 81.94 88 ARG A CA 1
ATOM 669 C C . ARG A 1 88 ? -17.058 -5.726 16.516 1.00 81.94 88 ARG A C 1
ATOM 671 O O . ARG A 1 88 ? -18.161 -5.265 16.231 1.00 81.94 88 ARG A O 1
ATOM 678 N N . TYR A 1 89 ? -16.022 -5.778 15.685 1.00 83.62 89 TYR A N 1
ATOM 679 C CA . TYR A 1 89 ? -16.022 -5.334 14.299 1.00 83.62 89 TYR A CA 1
ATOM 680 C C . TYR A 1 89 ? -15.578 -6.502 13.413 1.00 83.62 89 TYR A C 1
ATOM 682 O O . TYR A 1 89 ? -14.714 -7.272 13.840 1.00 83.62 89 TYR A O 1
ATOM 690 N N . PRO A 1 90 ? -16.161 -6.661 12.214 1.00 79.69 90 PRO A N 1
ATOM 691 C CA . PRO A 1 90 ? -15.658 -7.618 11.240 1.00 79.69 90 PRO A CA 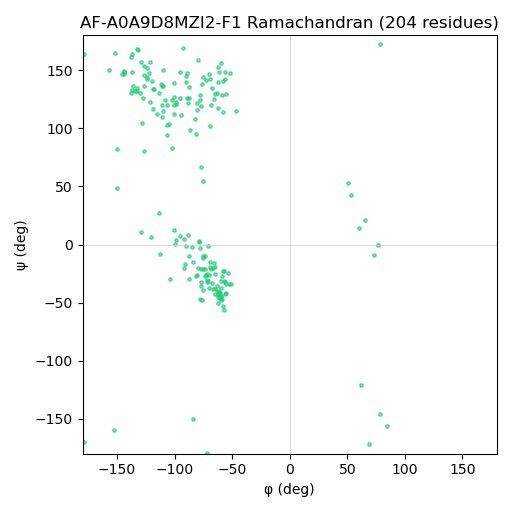1
ATOM 692 C C . PRO A 1 90 ? -14.225 -7.253 10.835 1.00 79.69 90 PRO A C 1
ATOM 694 O O . PRO A 1 90 ? -13.867 -6.072 10.801 1.00 79.69 90 PRO A O 1
ATOM 697 N N . ALA A 1 91 ? -13.422 -8.268 10.510 1.00 79.81 91 ALA A N 1
ATOM 698 C CA . ALA A 1 91 ? -12.075 -8.059 9.996 1.00 79.81 91 ALA A CA 1
ATOM 699 C C . ALA A 1 91 ? -12.137 -7.233 8.703 1.00 79.81 91 ALA A C 1
ATOM 701 O O . ALA A 1 91 ? -12.897 -7.538 7.781 1.00 79.81 91 ALA A O 1
ATOM 702 N N . GLY A 1 92 ? -11.348 -6.163 8.649 1.00 80.75 92 GLY A N 1
ATOM 703 C CA . GLY A 1 92 ? -11.262 -5.312 7.468 1.00 80.75 92 GLY A CA 1
ATOM 704 C C . GLY A 1 92 ? -10.357 -5.907 6.389 1.00 80.75 92 GLY A C 1
ATOM 705 O O . GLY A 1 92 ? -9.451 -6.691 6.667 1.00 80.75 92 GLY A O 1
ATOM 706 N N . SER A 1 93 ? -10.539 -5.459 5.145 1.00 85.69 93 SER A N 1
ATOM 707 C CA . SER A 1 93 ? -9.545 -5.690 4.091 1.00 85.69 93 SER A CA 1
ATOM 708 C C . SER A 1 93 ? -8.197 -5.068 4.471 1.00 85.69 93 SER A C 1
ATOM 710 O O . SER A 1 93 ? -8.170 -4.045 5.160 1.00 85.69 93 SER A O 1
ATOM 712 N N . ARG A 1 94 ? -7.094 -5.576 3.906 1.00 87.75 94 ARG A N 1
ATOM 713 C CA . ARG A 1 94 ? -5.767 -4.945 4.024 1.00 87.75 94 ARG A CA 1
ATOM 714 C C . ARG A 1 94 ? -5.775 -3.454 3.653 1.00 87.75 94 ARG A C 1
ATOM 716 O O . ARG A 1 94 ? -5.043 -2.666 4.248 1.00 87.75 94 ARG A O 1
ATOM 723 N N . GLY A 1 95 ? -6.609 -3.072 2.688 1.00 89.94 95 GLY A N 1
ATOM 724 C CA . GLY A 1 95 ? -6.699 -1.708 2.183 1.00 89.94 95 GLY A CA 1
ATOM 725 C C . GLY A 1 95 ? -5.562 -1.376 1.218 1.00 89.94 95 GLY A C 1
ATOM 726 O O . GLY A 1 95 ? -5.113 -2.221 0.448 1.00 89.94 95 GLY A O 1
ATOM 727 N N . TYR A 1 96 ? -5.119 -0.121 1.240 1.00 90.00 96 TYR A N 1
ATOM 728 C CA . TYR A 1 96 ? -4.109 0.389 0.318 1.00 90.00 96 TYR A CA 1
ATOM 729 C C . TYR A 1 96 ? -2.698 -0.047 0.734 1.00 90.00 96 TYR A C 1
ATOM 731 O O . TYR A 1 96 ? -2.243 0.264 1.836 1.00 90.00 96 TYR A O 1
ATOM 739 N N . VAL A 1 97 ? -1.970 -0.697 -0.174 1.00 91.00 97 VAL A N 1
ATOM 740 C CA . VAL A 1 97 ? -0.564 -1.082 0.010 1.00 91.00 97 VAL A CA 1
ATOM 741 C C . VAL A 1 97 ? 0.279 -0.578 -1.153 1.00 91.00 97 VAL A C 1
ATOM 743 O O . VAL A 1 97 ? -0.177 -0.523 -2.292 1.00 91.00 97 VAL A O 1
ATOM 746 N N . PHE A 1 98 ? 1.524 -0.207 -0.866 1.00 93.25 98 PHE A N 1
ATOM 747 C CA . PHE A 1 98 ? 2.504 0.146 -1.887 1.00 93.25 98 PHE A CA 1
ATOM 748 C C . PHE A 1 98 ? 3.594 -0.936 -1.944 1.00 93.25 98 PHE A C 1
ATOM 750 O O . PHE A 1 98 ? 4.066 -1.353 -0.883 1.00 93.25 98 PHE A O 1
ATOM 757 N N . PRO A 1 99 ? 4.040 -1.380 -3.134 1.00 94.19 99 PRO A N 1
ATOM 758 C CA . PRO A 1 99 ? 5.086 -2.390 -3.276 1.00 94.19 99 PRO A CA 1
ATOM 759 C C . PRO A 1 99 ? 6.482 -1.792 -3.022 1.00 94.19 99 PRO A C 1
ATOM 761 O O . PRO A 1 99 ? 7.321 -1.680 -3.911 1.00 94.19 99 PRO A O 1
ATOM 764 N N . TYR A 1 100 ? 6.739 -1.384 -1.780 1.00 95.12 100 TYR A N 1
ATOM 765 C CA . TYR A 1 100 ? 7.950 -0.668 -1.359 1.00 95.12 100 TYR A CA 1
ATOM 766 C C . TYR A 1 100 ? 9.287 -1.322 -1.746 1.00 95.12 100 TYR A C 1
ATOM 768 O O . TYR A 1 100 ? 10.212 -0.561 -2.046 1.00 95.12 100 TYR A O 1
ATOM 776 N N . PRO A 1 101 ? 9.431 -2.664 -1.795 1.00 95.56 101 PRO A N 1
ATOM 777 C CA . PRO A 1 101 ? 10.651 -3.283 -2.310 1.00 95.56 101 PRO A CA 1
ATOM 778 C C . PRO A 1 101 ? 11.012 -2.867 -3.739 1.00 95.56 101 PRO A C 1
ATOM 780 O O . PRO A 1 101 ? 12.193 -2.712 -4.023 1.00 95.56 101 PRO A O 1
ATOM 783 N N . LEU A 1 102 ? 10.031 -2.576 -4.602 1.00 96.06 102 LEU A N 1
ATOM 784 C CA . LEU A 1 102 ? 10.280 -2.062 -5.960 1.00 96.06 102 LEU A CA 1
ATOM 785 C C . LEU A 1 102 ? 10.860 -0.641 -5.951 1.00 96.06 102 LEU A C 1
ATOM 787 O O . LEU A 1 102 ? 11.480 -0.199 -6.912 1.00 96.06 102 LEU A O 1
ATOM 791 N N . ALA A 1 103 ? 10.663 0.092 -4.856 1.00 95.50 103 ALA A N 1
ATOM 792 C CA . ALA A 1 103 ? 11.229 1.416 -4.647 1.00 95.50 103 ALA A CA 1
ATOM 793 C C . ALA A 1 103 ? 12.477 1.403 -3.746 1.00 95.50 103 ALA A C 1
ATOM 795 O O . ALA A 1 103 ? 12.903 2.467 -3.288 1.00 95.50 103 ALA A O 1
ATOM 796 N N . HIS A 1 104 ? 13.048 0.221 -3.478 1.00 93.62 104 HIS A N 1
ATOM 797 C CA . HIS A 1 104 ? 14.280 0.032 -2.702 1.00 93.62 104 HIS A CA 1
ATOM 798 C C . HIS A 1 104 ? 14.245 0.713 -1.329 1.00 93.62 104 HIS A C 1
ATOM 800 O O . HIS A 1 104 ? 15.192 1.379 -0.905 1.00 93.62 104 HIS A O 1
ATOM 806 N N . THR A 1 105 ? 13.119 0.597 -0.621 1.00 92.7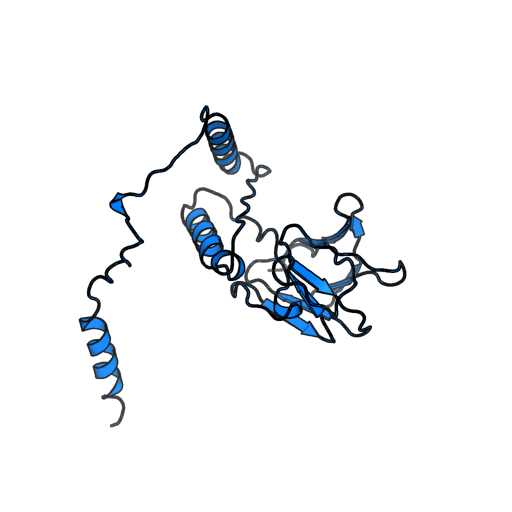5 105 THR A N 1
ATOM 807 C CA . THR A 1 105 ? 12.950 1.215 0.698 1.00 92.75 105 THR A CA 1
ATOM 808 C C . THR A 1 105 ? 12.262 0.285 1.693 1.00 92.75 105 THR A C 1
ATOM 810 O O . THR A 1 105 ? 11.682 -0.736 1.330 1.00 92.75 105 THR A O 1
ATOM 813 N N . ASN A 1 106 ? 12.365 0.633 2.977 1.00 90.88 106 ASN A N 1
ATOM 814 C CA . ASN A 1 106 ? 11.807 -0.164 4.062 1.00 90.88 106 ASN A CA 1
ATOM 815 C C . ASN A 1 106 ? 10.278 -0.263 3.956 1.00 90.88 106 ASN A C 1
ATOM 817 O O . ASN A 1 106 ? 9.628 0.642 3.435 1.00 90.88 106 ASN A O 1
ATOM 821 N N . TYR A 1 107 ? 9.705 -1.338 4.485 1.00 92.19 107 TYR A N 1
ATOM 822 C CA . TYR A 1 107 ? 8.283 -1.619 4.356 1.00 92.19 107 TYR A CA 1
ATOM 823 C C . TYR A 1 107 ? 7.758 -2.439 5.528 1.00 92.19 107 TYR A C 1
ATOM 825 O O . TYR A 1 107 ? 8.524 -2.998 6.316 1.00 92.19 107 TYR A O 1
ATOM 833 N N . ASP A 1 108 ? 6.438 -2.474 5.644 1.00 91.75 108 ASP A N 1
ATOM 834 C CA . ASP A 1 108 ? 5.733 -3.314 6.601 1.00 91.75 108 ASP A CA 1
ATOM 835 C C . ASP A 1 108 ? 5.871 -4.799 6.237 1.00 91.75 108 ASP A C 1
ATOM 837 O O . ASP A 1 108 ? 5.435 -5.240 5.177 1.00 91.75 108 ASP A O 1
ATOM 841 N N . ARG A 1 109 ? 6.457 -5.572 7.154 1.00 90.44 109 ARG A N 1
ATOM 842 C CA . ARG A 1 109 ? 6.762 -7.000 6.977 1.00 90.44 109 ARG A CA 1
ATOM 843 C C . ARG A 1 109 ? 5.561 -7.929 7.172 1.00 90.44 109 ARG A C 1
ATOM 845 O O . ARG A 1 109 ? 5.735 -9.142 7.129 1.00 90.44 109 ARG A O 1
ATOM 852 N N . SER A 1 110 ? 4.366 -7.394 7.417 1.00 90.19 110 SER A N 1
ATOM 853 C CA . SER A 1 110 ? 3.134 -8.194 7.472 1.00 90.19 110 SER A CA 1
ATOM 854 C C . SER A 1 110 ? 2.648 -8.667 6.097 1.00 90.19 110 SER A C 1
ATOM 856 O O . SER A 1 110 ? 1.766 -9.514 6.033 1.00 90.19 110 SER A O 1
ATOM 858 N N . TYR A 1 111 ? 3.234 -8.169 5.007 1.00 92.06 111 TYR A N 1
ATOM 859 C CA . TYR A 1 111 ? 3.059 -8.699 3.656 1.00 92.06 111 TYR A CA 1
ATOM 860 C C . TYR A 1 111 ? 4.418 -8.855 2.975 1.00 92.06 111 TYR A C 1
ATOM 862 O O . TYR A 1 111 ? 5.440 -8.364 3.455 1.00 92.06 111 TYR A O 1
ATOM 870 N N . THR A 1 112 ? 4.429 -9.547 1.843 1.00 93.50 112 THR A N 1
ATOM 871 C CA . THR A 1 112 ? 5.635 -9.812 1.059 1.00 93.50 112 THR A CA 1
ATOM 872 C C . THR A 1 112 ? 5.500 -9.220 -0.330 1.00 93.50 112 THR A C 1
ATOM 874 O O . THR A 1 112 ? 4.432 -9.267 -0.938 1.00 93.50 112 THR A O 1
ATOM 877 N N . VAL A 1 113 ? 6.600 -8.653 -0.823 1.00 95.31 113 VAL A N 1
ATOM 878 C CA . VAL A 1 113 ? 6.730 -8.203 -2.208 1.00 95.31 113 VAL A CA 1
ATOM 879 C C . VAL A 1 113 ? 8.090 -8.617 -2.718 1.00 95.31 113 VAL A C 1
ATOM 881 O O . VAL A 1 113 ? 9.102 -8.383 -2.054 1.00 95.31 113 VAL A O 1
ATOM 884 N N . ARG A 1 114 ? 8.112 -9.197 -3.913 1.00 95.25 114 ARG A N 1
ATOM 885 C CA . ARG A 1 114 ? 9.340 -9.524 -4.629 1.00 95.25 114 ARG A CA 1
ATOM 886 C C . ARG A 1 114 ? 9.262 -8.940 -6.027 1.00 95.25 114 ARG A C 1
ATOM 888 O O . ARG A 1 114 ? 8.297 -9.198 -6.730 1.00 95.25 114 ARG A O 1
ATOM 895 N N . GLY A 1 115 ? 10.267 -8.154 -6.394 1.00 94.94 115 GLY A N 1
ATOM 896 C CA . GLY A 1 115 ? 10.434 -7.640 -7.749 1.00 94.94 115 GLY A CA 1
ATOM 897 C C . GLY A 1 115 ? 11.376 -8.514 -8.567 1.00 94.94 115 GLY A C 1
ATOM 898 O O . GLY A 1 115 ? 12.319 -9.095 -8.027 1.00 94.94 115 GLY A O 1
ATOM 899 N N . GLU A 1 116 ? 11.112 -8.566 -9.860 1.00 95.00 116 GLU A N 1
ATOM 900 C CA . GLU A 1 116 ? 11.965 -9.093 -10.918 1.00 95.00 116 GLU A CA 1
ATOM 901 C C . GLU A 1 116 ? 12.170 -7.989 -11.959 1.00 95.00 116 GLU A C 1
ATOM 903 O O . GLU A 1 116 ? 11.314 -7.110 -12.108 1.00 95.00 116 GLU A O 1
ATOM 908 N N . GLY A 1 117 ? 13.306 -8.026 -12.655 1.00 94.44 117 GLY A N 1
ATOM 909 C CA . GLY A 1 117 ? 13.730 -6.945 -13.541 1.00 94.44 117 GLY A CA 1
ATOM 910 C C . GLY A 1 117 ? 14.116 -5.666 -12.796 1.00 94.44 117 GLY A C 1
ATOM 911 O O . GLY A 1 117 ? 14.217 -5.626 -11.564 1.00 94.44 117 GLY A O 1
ATOM 912 N N . GLU A 1 118 ? 14.342 -4.606 -13.562 1.00 94.56 118 GLU A N 1
ATOM 913 C CA . GLU A 1 118 ? 14.805 -3.325 -13.034 1.00 94.56 118 GLU A CA 1
ATOM 914 C C . GLU A 1 118 ? 13.648 -2.405 -12.630 1.00 94.56 118 GLU A C 1
ATOM 916 O O . GLU A 1 118 ? 12.771 -2.070 -13.431 1.00 94.56 118 GLU A O 1
ATOM 921 N N . TRP A 1 119 ? 13.689 -1.933 -11.382 1.00 95.81 119 TRP A N 1
ATOM 922 C CA . TRP A 1 119 ? 12.723 -0.984 -10.830 1.00 95.81 119 TRP A CA 1
ATOM 923 C C . TRP A 1 119 ? 13.423 0.238 -10.238 1.00 95.81 119 TRP A C 1
ATOM 925 O O . TRP A 1 119 ? 14.408 0.130 -9.505 1.00 95.81 119 TRP A O 1
ATOM 935 N N . LEU A 1 120 ? 12.876 1.419 -10.516 1.00 95.38 120 LEU A N 1
ATOM 936 C CA . LEU A 1 120 ? 13.333 2.700 -9.995 1.00 95.38 120 LEU A CA 1
ATOM 937 C C . LEU A 1 120 ? 12.302 3.274 -9.024 1.00 95.38 120 LEU A C 1
ATOM 939 O O . LEU A 1 120 ? 11.170 3.582 -9.392 1.00 95.38 120 LEU A O 1
ATOM 943 N N . GLY A 1 121 ? 12.717 3.481 -7.777 1.00 95.19 121 GLY A N 1
ATOM 944 C CA . GLY A 1 121 ? 11.918 4.165 -6.762 1.00 95.19 121 GLY A CA 1
ATOM 945 C C . GLY A 1 121 ? 12.153 5.670 -6.733 1.00 95.19 121 GLY A C 1
ATOM 946 O O . GLY A 1 121 ? 13.285 6.129 -6.891 1.00 95.19 121 GLY A O 1
ATOM 947 N N . THR A 1 122 ? 11.109 6.444 -6.441 1.00 95.06 122 THR A N 1
ATOM 948 C CA . THR A 1 122 ? 11.221 7.871 -6.098 1.00 95.06 122 THR A CA 1
ATOM 949 C C . THR A 1 122 ? 10.196 8.270 -5.043 1.00 95.06 122 THR A C 1
ATOM 951 O O . THR A 1 122 ? 9.086 7.738 -5.007 1.00 95.06 122 THR A O 1
ATOM 954 N N . ARG A 1 123 ? 10.563 9.219 -4.177 1.00 93.69 123 ARG A N 1
ATOM 955 C CA . ARG A 1 123 ? 9.708 9.769 -3.117 1.00 93.69 123 ARG A CA 1
ATOM 956 C C . ARG A 1 123 ? 9.611 11.278 -3.271 1.00 93.69 123 ARG A C 1
ATOM 958 O O . ARG A 1 123 ? 10.610 11.920 -3.574 1.00 93.69 123 ARG A O 1
ATOM 965 N N . SER A 1 124 ? 8.451 11.856 -2.980 1.00 92.00 124 SER A N 1
ATOM 966 C CA . SER A 1 124 ? 8.252 13.309 -3.037 1.00 92.00 124 SER A CA 1
ATOM 967 C C . SER A 1 124 ? 9.187 14.064 -2.086 1.00 92.00 124 SER A C 1
ATOM 969 O O . SER A 1 124 ? 9.626 15.165 -2.399 1.00 92.00 124 SER A O 1
ATOM 971 N N . SER A 1 125 ? 9.547 13.446 -0.958 1.00 90.44 125 SER A N 1
ATOM 972 C CA . SER A 1 125 ? 10.496 13.983 0.022 1.00 90.44 125 SER A CA 1
ATOM 973 C C . SER A 1 125 ? 11.968 13.817 -0.363 1.00 90.44 125 SER A C 1
ATOM 975 O O . SER A 1 125 ? 12.817 14.517 0.182 1.00 90.44 125 SER A O 1
ATOM 977 N N . ASN A 1 126 ? 12.288 12.891 -1.270 1.00 89.94 126 ASN A N 1
ATOM 978 C CA . ASN A 1 126 ? 13.644 12.676 -1.770 1.00 89.94 126 ASN A CA 1
ATOM 979 C C . ASN A 1 126 ? 13.583 12.160 -3.219 1.00 89.94 126 ASN A C 1
ATOM 981 O O . ASN A 1 126 ? 13.610 10.939 -3.434 1.00 89.94 126 ASN A O 1
ATOM 985 N N . PRO A 1 127 ? 13.430 13.072 -4.199 1.00 91.00 127 PRO A N 1
ATOM 986 C CA . PRO A 1 127 ? 13.250 12.698 -5.593 1.00 91.00 127 PRO A CA 1
ATOM 987 C C . PRO A 1 127 ? 14.488 12.000 -6.155 1.00 91.00 127 PRO A C 1
ATOM 989 O O . PRO A 1 127 ? 15.607 12.507 -6.060 1.00 91.00 127 PRO A O 1
ATOM 992 N N . ASN A 1 128 ? 14.283 10.849 -6.788 1.00 92.31 128 ASN A N 1
ATOM 993 C CA . ASN A 1 128 ? 15.336 10.168 -7.531 1.00 92.31 128 ASN A CA 1
ATOM 994 C C . ASN A 1 128 ? 15.523 10.858 -8.889 1.00 92.31 128 ASN A C 1
ATOM 996 O O . ASN A 1 128 ? 14.557 11.049 -9.617 1.00 92.31 128 ASN A O 1
ATOM 1000 N N . ARG A 1 129 ? 16.756 11.226 -9.250 1.00 90.12 129 ARG A N 1
ATOM 1001 C CA . ARG A 1 129 ? 17.048 11.918 -10.519 1.00 90.12 129 ARG A CA 1
ATOM 1002 C C . ARG A 1 129 ? 17.009 11.004 -11.747 1.00 90.12 129 ARG A C 1
ATOM 1004 O O . ARG A 1 129 ? 16.998 11.515 -12.858 1.00 90.12 129 ARG A O 1
ATOM 1011 N N . ASN A 1 130 ? 16.969 9.688 -11.543 1.00 90.69 130 ASN A N 1
ATOM 1012 C CA . ASN A 1 130 ? 16.933 8.695 -12.618 1.00 90.69 130 ASN A CA 1
ATOM 1013 C C . ASN A 1 130 ? 15.503 8.331 -13.057 1.00 90.69 130 ASN A C 1
ATOM 1015 O O . ASN A 1 130 ? 15.332 7.511 -13.951 1.00 90.69 130 ASN A O 1
ATOM 1019 N N . VAL A 1 131 ? 14.473 8.908 -12.430 1.00 89.19 131 VAL A N 1
ATOM 1020 C CA . VAL A 1 131 ? 13.067 8.759 -12.854 1.00 89.19 131 VAL A CA 1
ATOM 1021 C C . VAL A 1 131 ? 12.675 9.900 -13.811 1.00 89.19 131 VAL A C 1
ATOM 1023 O O . VAL A 1 131 ? 13.426 10.873 -13.925 1.00 89.19 131 VAL A O 1
ATOM 1026 N N . PRO A 1 132 ? 11.513 9.837 -14.494 1.00 86.06 132 PRO A N 1
ATOM 1027 C CA . PRO A 1 132 ? 11.060 10.921 -15.365 1.00 86.06 132 PRO A CA 1
ATOM 1028 C C . PRO A 1 132 ? 11.053 12.289 -14.668 1.00 86.06 132 PRO A C 1
ATOM 1030 O O . PRO A 1 132 ? 10.748 12.382 -13.481 1.00 86.06 132 PRO A O 1
ATOM 1033 N N . ALA A 1 133 ? 11.321 13.363 -15.422 1.00 83.75 133 ALA A N 1
ATOM 1034 C CA . ALA A 1 133 ? 11.466 14.727 -14.893 1.00 83.75 133 ALA A CA 1
ATOM 1035 C C . ALA A 1 133 ? 10.230 15.252 -14.132 1.00 83.75 133 ALA A C 1
ATOM 1037 O O . ALA A 1 133 ? 10.339 16.162 -13.314 1.00 83.75 133 ALA A O 1
ATOM 1038 N N . SER A 1 134 ? 9.050 14.689 -14.395 1.00 84.19 134 SER A N 1
ATOM 1039 C CA . SER A 1 134 ? 7.803 14.970 -13.677 1.00 84.19 134 SER A CA 1
ATOM 1040 C C . SER A 1 134 ? 7.189 13.658 -13.183 1.00 84.19 134 SER A C 1
ATOM 1042 O O . SER A 1 134 ? 6.293 13.116 -13.836 1.00 84.19 134 SER A O 1
ATOM 1044 N N . PRO A 1 135 ? 7.685 13.104 -12.061 1.00 85.19 135 PRO A N 1
ATOM 1045 C CA . PRO A 1 135 ? 7.169 11.853 -11.533 1.00 85.19 135 PRO A CA 1
ATOM 1046 C C . PRO A 1 135 ? 5.733 12.030 -11.038 1.00 85.19 135 PRO A C 1
ATOM 1048 O O . PRO A 1 135 ? 5.410 12.971 -10.311 1.00 85.19 135 PRO A O 1
ATOM 1051 N N . ARG A 1 136 ? 4.871 11.082 -11.403 1.00 86.31 136 ARG A N 1
ATOM 1052 C CA . ARG A 1 136 ? 3.515 10.962 -10.870 1.00 86.31 136 ARG A CA 1
ATOM 1053 C C . ARG A 1 136 ? 3.594 10.232 -9.536 1.00 86.31 136 ARG A C 1
ATOM 1055 O O . ARG A 1 136 ? 3.871 9.037 -9.492 1.00 86.31 136 ARG A O 1
ATOM 1062 N N . TYR A 1 137 ? 3.385 10.956 -8.445 1.00 88.56 137 TYR A N 1
ATOM 1063 C CA . TYR A 1 137 ? 3.247 10.349 -7.125 1.00 88.56 137 TYR A CA 1
ATOM 1064 C C . TYR A 1 137 ? 1.788 9.967 -6.884 1.00 88.56 137 TYR A C 1
ATOM 1066 O O . TYR A 1 137 ? 0.888 10.763 -7.149 1.00 88.56 137 TYR A O 1
ATOM 1074 N N . GLY A 1 138 ? 1.559 8.769 -6.346 1.00 85.69 138 GLY A N 1
ATOM 1075 C CA . GLY A 1 138 ? 0.275 8.443 -5.727 1.00 85.69 138 GLY A CA 1
ATOM 1076 C C . GLY A 1 138 ? 0.102 9.171 -4.389 1.00 85.69 138 GLY A C 1
ATOM 1077 O O . GLY A 1 138 ? 1.000 9.875 -3.921 1.00 85.69 138 GLY A O 1
ATOM 1078 N N . ILE A 1 139 ? -1.028 8.937 -3.719 1.00 87.19 139 ILE A N 1
ATOM 1079 C CA . ILE A 1 139 ? -1.356 9.556 -2.418 1.00 87.19 139 ILE A CA 1
ATOM 1080 C C . ILE A 1 139 ? -0.311 9.282 -1.319 1.00 87.19 139 ILE A C 1
ATOM 1082 O O . ILE A 1 139 ? -0.163 10.067 -0.389 1.00 87.19 139 ILE A O 1
ATOM 1086 N N . MET A 1 140 ? 0.468 8.205 -1.458 1.00 90.25 140 MET A N 1
ATOM 1087 C CA . MET A 1 140 ? 1.550 7.843 -0.535 1.00 90.25 140 MET A CA 1
ATOM 1088 C C . MET A 1 140 ? 2.840 8.658 -0.736 1.00 90.25 140 MET A C 1
ATOM 1090 O O . MET A 1 140 ? 3.816 8.432 -0.024 1.00 90.25 140 MET A O 1
ATOM 1094 N N . GLY A 1 141 ? 2.899 9.556 -1.728 1.00 92.31 141 GLY A N 1
ATOM 1095 C CA . GLY A 1 141 ? 4.099 10.351 -2.012 1.00 92.31 141 GLY A CA 1
ATOM 1096 C C . GLY A 1 141 ? 5.300 9.520 -2.481 1.00 92.31 141 GLY A C 1
ATOM 1097 O O . GLY A 1 141 ? 6.441 9.962 -2.365 1.00 92.31 141 GLY A O 1
ATOM 1098 N N . ILE A 1 142 ? 5.063 8.311 -2.989 1.00 93.75 142 ILE A N 1
ATOM 1099 C CA . ILE A 1 142 ? 6.076 7.381 -3.496 1.00 93.75 142 ILE A CA 1
ATOM 1100 C C . ILE A 1 142 ? 5.582 6.752 -4.799 1.00 93.75 142 ILE A C 1
ATOM 1102 O O . ILE A 1 142 ? 4.376 6.593 -4.999 1.00 93.75 142 ILE A O 1
ATOM 1106 N N . ALA A 1 143 ? 6.514 6.434 -5.691 1.00 93.94 143 ALA A N 1
ATOM 1107 C CA . ALA A 1 143 ? 6.246 5.752 -6.947 1.00 93.94 143 ALA A CA 1
ATOM 1108 C C . ALA A 1 143 ? 7.389 4.788 -7.297 1.00 93.94 143 ALA A C 1
ATOM 1110 O O . ALA A 1 143 ? 8.545 5.027 -6.933 1.00 93.94 143 ALA A O 1
ATOM 1111 N N . ALA A 1 144 ? 7.038 3.705 -7.991 1.00 94.12 144 ALA A N 1
ATOM 1112 C CA . ALA A 1 144 ? 7.958 2.736 -8.569 1.00 94.12 144 ALA A CA 1
ATOM 1113 C C . ALA A 1 144 ? 7.766 2.751 -10.089 1.00 94.12 144 ALA A C 1
ATOM 1115 O O . ALA A 1 144 ? 6.634 2.757 -10.569 1.00 94.12 144 ALA A O 1
ATOM 1116 N N . TYR A 1 145 ? 8.872 2.797 -10.820 1.00 91.62 145 TYR A N 1
ATOM 1117 C CA . TYR A 1 145 ? 8.916 2.881 -12.274 1.00 91.62 145 TYR A CA 1
ATOM 1118 C C . TYR A 1 145 ? 9.701 1.708 -12.822 1.00 91.62 145 TYR A C 1
ATOM 1120 O O . TYR A 1 145 ? 10.688 1.290 -12.223 1.00 91.62 145 TYR A O 1
ATOM 1128 N N . THR A 1 146 ? 9.318 1.243 -13.998 1.00 91.31 146 THR A N 1
ATOM 1129 C CA . THR A 1 146 ? 10.131 0.324 -14.778 1.00 91.31 146 THR A CA 1
ATOM 1130 C C . THR A 1 146 ? 9.943 0.624 -16.259 1.00 91.31 146 THR A C 1
ATOM 1132 O O . THR A 1 146 ? 8.880 1.079 -16.680 1.00 91.31 146 THR A O 1
ATOM 1135 N N . ALA A 1 147 ? 11.009 0.427 -17.024 1.00 89.31 147 ALA A N 1
ATOM 1136 C CA . ALA A 1 147 ? 10.985 0.365 -18.483 1.00 89.31 147 ALA A CA 1
ATOM 1137 C C . ALA A 1 147 ? 11.515 -0.995 -18.974 1.00 89.31 147 ALA A C 1
ATOM 1139 O O . ALA A 1 147 ? 11.734 -1.184 -20.168 1.00 89.31 147 ALA A O 1
ATOM 1140 N N . ASP A 1 148 ? 11.769 -1.919 -18.045 1.00 90.56 148 ASP A N 1
ATOM 1141 C CA . ASP A 1 148 ? 12.266 -3.252 -18.334 1.00 90.56 148 ASP A CA 1
ATOM 1142 C C . ASP A 1 148 ? 11.090 -4.135 -18.766 1.00 90.56 148 ASP A C 1
ATOM 1144 O O . ASP A 1 148 ? 10.117 -4.308 -18.034 1.00 90.56 148 ASP A O 1
ATOM 1148 N N . SER A 1 149 ? 11.175 -4.696 -19.973 1.00 87.50 149 SER A N 1
ATOM 1149 C CA . SER A 1 149 ? 10.141 -5.569 -20.536 1.00 87.50 149 SER A CA 1
ATOM 1150 C C . SER A 1 149 ? 9.974 -6.889 -19.781 1.00 87.50 149 SER A C 1
ATOM 1152 O O . SER A 1 149 ? 8.987 -7.588 -19.994 1.00 87.50 149 SER A O 1
ATOM 1154 N N . LEU A 1 150 ? 10.946 -7.256 -18.942 1.00 88.38 150 LEU A N 1
ATOM 1155 C CA . LEU A 1 150 ? 10.910 -8.449 -18.098 1.00 88.38 150 LEU A CA 1
ATOM 1156 C C . LEU A 1 150 ? 10.485 -8.131 -16.660 1.00 88.38 150 LEU A C 1
ATOM 1158 O O . LEU A 1 150 ? 10.487 -9.024 -15.813 1.00 88.38 150 LEU A O 1
ATOM 1162 N N . ALA A 1 151 ? 10.139 -6.875 -16.364 1.00 91.44 151 ALA A N 1
ATOM 1163 C CA . ALA A 1 151 ? 9.758 -6.485 -15.023 1.00 91.44 151 ALA A CA 1
ATOM 1164 C C . ALA A 1 151 ? 8.457 -7.164 -14.593 1.00 91.44 151 ALA A C 1
ATOM 1166 O O . ALA A 1 151 ? 7.405 -7.028 -15.218 1.00 91.44 151 ALA A O 1
ATOM 1167 N N . ALA A 1 152 ? 8.531 -7.844 -13.458 1.00 93.00 152 ALA A N 1
ATOM 1168 C CA . ALA A 1 152 ? 7.389 -8.435 -12.788 1.00 93.00 152 ALA A CA 1
ATOM 1169 C C . ALA A 1 152 ? 7.505 -8.179 -11.288 1.00 93.00 152 ALA A C 1
ATOM 1171 O O . ALA A 1 152 ? 8.577 -7.875 -10.763 1.00 93.00 152 ALA A O 1
ATOM 1172 N N . PHE A 1 153 ? 6.397 -8.304 -10.570 1.00 94.06 153 PHE A N 1
ATOM 1173 C CA . PHE A 1 153 ? 6.460 -8.414 -9.124 1.00 94.06 153 PHE A CA 1
ATOM 1174 C C . PHE A 1 153 ? 5.386 -9.362 -8.617 1.00 94.06 153 PHE A C 1
ATOM 1176 O O . PHE A 1 153 ? 4.303 -9.463 -9.188 1.00 94.06 153 PHE A O 1
ATOM 1183 N N . SER A 1 154 ? 5.690 -10.043 -7.519 1.00 92.81 154 SER A N 1
ATOM 1184 C CA . SER A 1 154 ? 4.732 -10.850 -6.781 1.00 92.81 154 SER A CA 1
ATOM 1185 C C . SER A 1 154 ? 4.408 -10.195 -5.449 1.00 92.81 154 SER A C 1
ATOM 1187 O O . SER A 1 154 ? 5.222 -9.476 -4.859 1.00 92.81 154 SER A O 1
ATOM 1189 N N . PHE A 1 155 ? 3.185 -10.434 -4.994 1.00 90.69 155 PHE A N 1
ATOM 1190 C CA . PHE A 1 155 ? 2.635 -9.890 -3.766 1.00 90.69 155 PHE A CA 1
ATOM 1191 C C . PHE A 1 155 ? 1.971 -11.022 -2.982 1.00 90.69 155 PHE A C 1
ATOM 1193 O O . PHE A 1 155 ? 1.208 -11.799 -3.552 1.00 90.69 155 PHE A O 1
ATOM 1200 N N . GLY A 1 156 ? 2.264 -11.119 -1.687 1.00 90.25 156 GLY A N 1
ATOM 1201 C CA . GLY A 1 156 ? 1.714 -12.155 -0.816 1.00 90.25 156 GLY A CA 1
ATOM 1202 C C . GLY A 1 156 ? 1.271 -11.591 0.525 1.00 90.25 156 GLY A C 1
ATOM 1203 O O . GLY A 1 156 ? 1.997 -10.802 1.135 1.00 90.25 156 GLY A O 1
ATOM 1204 N N . MET A 1 157 ? 0.102 -12.023 0.992 1.00 89.12 157 MET A N 1
ATOM 1205 C CA . MET A 1 157 ? -0.467 -11.662 2.292 1.00 89.12 157 MET A CA 1
ATOM 1206 C C . MET A 1 157 ? -0.834 -12.913 3.087 1.00 89.12 157 MET A C 1
ATOM 1208 O O . MET A 1 157 ? -1.106 -13.950 2.482 1.00 89.12 157 MET A O 1
ATOM 1212 N N . PRO A 1 158 ? -0.845 -12.828 4.427 1.00 87.19 158 PRO A N 1
ATOM 1213 C CA . PRO A 1 158 ? -1.374 -13.899 5.259 1.00 87.19 158 PRO A CA 1
ATOM 1214 C C . PRO A 1 158 ? -2.900 -14.020 5.139 1.00 87.19 158 PRO A C 1
ATOM 1216 O O . PRO A 1 158 ? -3.433 -15.103 5.355 1.00 87.19 158 PRO A O 1
ATOM 1219 N N . GLU A 1 159 ? -3.607 -12.937 4.799 1.00 85.50 159 GLU A N 1
ATOM 1220 C CA . GLU A 1 159 ? -5.051 -12.955 4.563 1.00 85.50 159 GLU A CA 1
ATOM 1221 C C . GLU A 1 159 ? -5.403 -13.275 3.091 1.00 85.50 159 GLU A C 1
ATOM 1223 O O . GLU A 1 159 ? -4.675 -12.851 2.185 1.00 85.50 159 GLU A O 1
ATOM 1228 N N . PRO A 1 160 ? 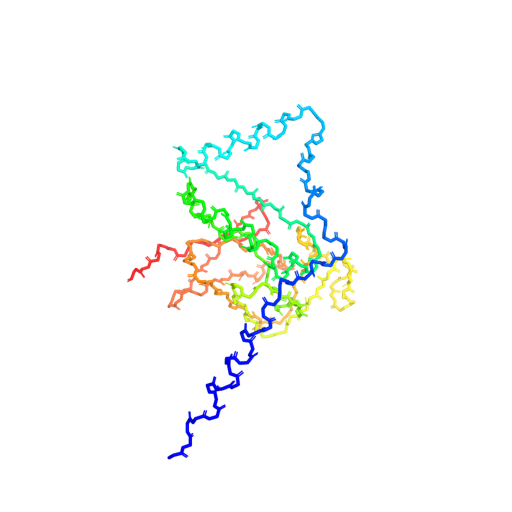-6.536 -13.960 2.820 1.00 85.94 160 PRO A N 1
ATOM 1229 C CA . PRO A 1 160 ? -7.004 -14.217 1.459 1.00 85.94 160 PRO A CA 1
ATOM 1230 C C . PRO A 1 160 ? -7.219 -12.939 0.643 1.00 85.94 160 PRO A C 1
ATOM 1232 O O . PRO A 1 160 ? -7.751 -11.940 1.135 1.00 85.94 160 PRO A O 1
ATOM 1235 N N . ILE A 1 161 ? -6.850 -12.989 -0.637 1.00 86.44 161 ILE A N 1
ATOM 1236 C CA . ILE A 1 161 ? -7.017 -11.875 -1.574 1.00 86.44 161 ILE A CA 1
ATOM 1237 C C . ILE A 1 161 ? -8.189 -12.188 -2.504 1.00 86.44 161 ILE A C 1
ATOM 1239 O O . ILE A 1 161 ? -8.046 -12.977 -3.427 1.00 86.44 161 ILE A O 1
ATOM 1243 N N . VAL A 1 162 ? -9.338 -11.550 -2.276 1.00 85.44 162 VAL A N 1
ATOM 1244 C CA . VAL A 1 162 ? -10.560 -11.759 -3.088 1.00 85.44 162 VAL A CA 1
ATOM 1245 C C . VAL A 1 162 ? -10.594 -10.838 -4.318 1.00 85.44 162 VAL A C 1
ATOM 1247 O O . VAL A 1 162 ? -11.140 -11.160 -5.376 1.00 85.44 162 VAL A O 1
ATOM 1250 N N . GLY A 1 163 ? -9.978 -9.662 -4.208 1.00 87.69 163 GLY A N 1
ATOM 1251 C CA . GLY A 1 163 ? -9.902 -8.691 -5.290 1.00 87.69 163 GLY A CA 1
ATOM 1252 C C . GLY A 1 163 ? -8.731 -7.740 -5.118 1.00 87.69 163 GLY A C 1
ATOM 1253 O O . GLY A 1 163 ? -8.313 -7.435 -4.001 1.00 87.69 163 GLY A O 1
ATOM 1254 N N . LEU A 1 164 ? -8.213 -7.273 -6.247 1.00 89.31 164 LEU A N 1
ATOM 1255 C CA . LEU A 1 164 ? -7.058 -6.398 -6.327 1.00 89.31 164 LEU A CA 1
ATOM 1256 C C . LEU A 1 164 ? -7.388 -5.206 -7.222 1.00 89.31 164 LEU A C 1
ATOM 1258 O O . LEU A 1 164 ? -7.854 -5.371 -8.347 1.00 89.31 164 LEU A O 1
ATOM 1262 N N . HIS A 1 165 ? -7.104 -4.006 -6.724 1.00 90.00 165 HIS A N 1
ATOM 1263 C CA . HIS A 1 165 ? -7.049 -2.809 -7.548 1.00 90.00 165 HIS A CA 1
ATOM 1264 C C . HIS A 1 165 ? -5.590 -2.359 -7.646 1.00 90.00 165 HIS A C 1
ATOM 1266 O O . HIS A 1 165 ? -4.979 -1.977 -6.648 1.00 90.00 165 HIS A O 1
ATOM 1272 N N . ILE A 1 166 ? -5.033 -2.413 -8.850 1.00 88.69 166 ILE A N 1
ATOM 1273 C CA . ILE A 1 166 ? -3.691 -1.943 -9.176 1.00 88.69 166 ILE A CA 1
ATOM 1274 C C . ILE A 1 166 ? -3.798 -0.508 -9.685 1.00 88.69 166 ILE A C 1
ATOM 1276 O O . ILE A 1 166 ? -4.329 -0.260 -10.765 1.00 88.69 166 ILE A O 1
ATOM 1280 N N . LEU A 1 167 ? -3.287 0.447 -8.912 1.00 88.31 167 LEU A N 1
ATOM 1281 C CA . LEU A 1 167 ? -3.146 1.823 -9.380 1.00 88.31 167 LEU A CA 1
ATOM 1282 C C . LEU A 1 167 ? -1.807 1.976 -10.087 1.00 88.31 167 LEU A C 1
ATOM 1284 O O . LEU A 1 167 ? -0.759 1.663 -9.521 1.00 88.31 167 LEU A O 1
ATOM 1288 N N . GLY A 1 168 ? -1.834 2.475 -11.315 1.00 83.88 168 GLY A N 1
ATOM 1289 C CA . GLY A 1 168 ? -0.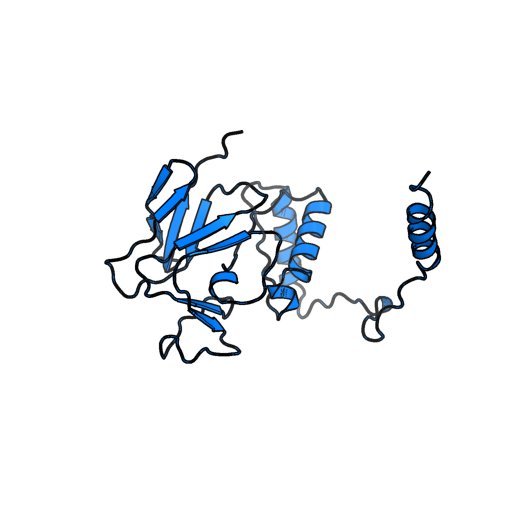633 2.589 -12.122 1.00 83.88 168 GLY A CA 1
ATOM 1290 C C . GLY A 1 168 ? -0.918 3.222 -13.470 1.00 83.88 168 GLY A C 1
ATOM 1291 O O . GLY A 1 168 ? -2.057 3.319 -13.911 1.00 83.88 168 GLY A O 1
ATOM 1292 N N . HIS A 1 169 ? 0.145 3.664 -14.123 1.00 79.75 169 HIS A N 1
ATOM 1293 C CA . HIS A 1 169 ? 0.072 4.303 -15.425 1.00 79.75 169 HIS A CA 1
ATOM 1294 C C . HIS A 1 169 ? 1.146 3.710 -16.331 1.00 79.75 169 HIS A C 1
ATOM 1296 O O . HIS A 1 169 ? 2.304 3.622 -15.923 1.00 79.75 169 HIS A O 1
ATOM 1302 N N . ALA A 1 170 ? 0.753 3.344 -17.548 1.00 79.00 170 ALA A N 1
ATOM 1303 C CA . ALA A 1 170 ? 1.663 2.998 -18.628 1.00 79.00 170 ALA A CA 1
ATOM 1304 C C . ALA A 1 170 ? 1.794 4.195 -19.580 1.00 79.00 170 ALA A C 1
ATOM 1306 O O . ALA A 1 170 ? 0.815 4.885 -19.868 1.00 79.00 170 ALA A O 1
ATOM 1307 N N . SER A 1 171 ? 3.020 4.449 -20.035 1.00 72.75 171 SER A N 1
ATOM 1308 C CA . SER A 1 171 ? 3.355 5.560 -20.938 1.00 72.75 171 SER A CA 1
ATOM 1309 C C . SER A 1 171 ? 2.790 5.371 -22.348 1.00 72.75 171 SER A C 1
ATOM 1311 O O . SER A 1 171 ? 2.689 6.333 -23.107 1.00 72.75 171 SER A O 1
ATOM 1313 N N . ASP A 1 172 ? 2.453 4.132 -22.697 1.00 69.19 172 ASP A N 1
ATOM 1314 C CA . ASP A 1 172 ? 1.819 3.739 -23.943 1.00 69.19 172 ASP A CA 1
ATOM 1315 C C . ASP A 1 172 ? 0.627 2.813 -23.660 1.00 69.19 172 ASP A C 1
ATOM 1317 O O . ASP A 1 172 ? 0.422 2.338 -22.544 1.00 69.19 172 ASP A O 1
ATOM 1321 N N . THR A 1 173 ? -0.190 2.586 -24.685 1.00 66.50 173 THR A N 1
ATOM 1322 C CA . THR A 1 173 ? -1.327 1.657 -24.641 1.00 66.50 173 THR A CA 1
ATOM 1323 C C . THR A 1 173 ? -0.930 0.231 -25.029 1.00 66.50 173 THR A C 1
ATOM 1325 O O . THR A 1 173 ? -1.805 -0.591 -25.282 1.00 66.50 173 THR A O 1
ATOM 1328 N N . LEU A 1 174 ? 0.367 -0.050 -25.191 1.00 67.00 174 LEU A N 1
ATOM 1329 C CA . LEU A 1 174 ? 0.863 -1.343 -25.664 1.00 67.00 174 LEU A CA 1
ATOM 1330 C C . LEU A 1 174 ? 1.151 -2.299 -24.504 1.00 67.00 174 LEU A C 1
ATOM 1332 O O . LEU A 1 174 ? 1.248 -3.505 -24.726 1.00 67.00 174 LEU A O 1
ATOM 1336 N N . VAL A 1 175 ? 1.262 -1.774 -23.281 1.00 70.81 175 VAL A N 1
ATOM 1337 C CA . VAL A 1 175 ? 1.517 -2.558 -22.073 1.00 70.81 175 VAL A CA 1
ATOM 1338 C C . VAL A 1 175 ? 0.324 -2.484 -21.122 1.00 70.81 175 VAL A C 1
ATOM 1340 O O . VAL A 1 175 ? 0.051 -1.452 -20.510 1.00 70.81 175 VAL A O 1
ATOM 1343 N N . GLU A 1 176 ? -0.355 -3.617 -20.957 1.00 76.31 176 GLU A N 1
ATOM 1344 C CA . GLU A 1 176 ? -1.418 -3.805 -19.969 1.00 76.31 176 GLU A CA 1
ATOM 1345 C C . GLU A 1 176 ? -0.955 -4.785 -18.882 1.00 76.31 176 GLU A C 1
ATOM 1347 O O . GLU A 1 176 ? -0.348 -5.814 -19.202 1.00 76.31 176 GLU A O 1
ATOM 1352 N N . PRO A 1 177 ? -1.240 -4.520 -17.596 1.00 81.19 177 PRO A N 1
ATOM 1353 C CA . PRO A 1 177 ? -0.934 -5.475 -16.548 1.00 81.19 177 PRO A CA 1
ATOM 1354 C C . PRO A 1 177 ? -1.849 -6.699 -16.648 1.00 81.19 177 PRO A C 1
ATOM 1356 O O . PRO A 1 177 ? -3.037 -6.609 -16.968 1.00 81.19 177 PRO A O 1
ATOM 1359 N N . PHE A 1 178 ? -1.310 -7.853 -16.282 1.00 86.81 178 PHE A N 1
ATOM 1360 C CA . PHE A 1 178 ? -2.070 -9.071 -16.024 1.00 86.81 178 PHE A CA 1
ATOM 1361 C C . PHE A 1 178 ? -1.664 -9.632 -14.665 1.00 86.81 178 PHE A C 1
ATOM 1363 O O . PHE A 1 178 ? -0.582 -9.336 -14.156 1.00 86.81 178 PHE A O 1
ATOM 1370 N N . VAL A 1 179 ? -2.542 -10.431 -14.064 1.00 88.62 179 VAL A N 1
ATOM 1371 C CA . VAL A 1 179 ? -2.281 -11.069 -12.773 1.00 88.62 179 VAL A CA 1
ATOM 1372 C C . VAL A 1 179 ? -2.182 -12.570 -12.976 1.00 88.62 179 VAL A C 1
ATOM 1374 O O . VAL A 1 179 ? -3.055 -13.170 -13.595 1.00 88.62 179 VAL A O 1
ATOM 1377 N N . VAL A 1 180 ? -1.128 -13.176 -12.437 1.00 89.25 180 VAL A N 1
ATOM 1378 C CA . VAL A 1 180 ? -1.004 -14.633 -12.355 1.00 89.25 180 VAL A CA 1
ATOM 1379 C C . VAL A 1 180 ? -1.374 -15.057 -10.940 1.00 89.25 180 VAL A C 1
ATOM 1381 O O . VAL A 1 180 ? -0.747 -14.611 -9.978 1.00 89.25 180 VAL A O 1
ATOM 1384 N N . ALA A 1 181 ? -2.398 -15.897 -10.812 1.00 87.00 181 ALA A N 1
ATOM 1385 C CA . ALA A 1 181 ? -2.877 -16.427 -9.540 1.00 87.00 181 ALA A CA 1
ATOM 1386 C C . ALA A 1 181 ? -2.963 -17.956 -9.637 1.00 87.00 181 ALA A C 1
ATOM 1388 O O . ALA A 1 181 ? -3.848 -18.505 -10.287 1.00 87.00 181 ALA A O 1
ATOM 1389 N N . GLY A 1 182 ? -2.005 -18.659 -9.027 1.00 82.94 182 GLY A N 1
ATOM 1390 C CA . GLY A 1 182 ? -1.893 -20.111 -9.188 1.00 82.94 182 GLY A CA 1
ATOM 1391 C C . GLY A 1 182 ? -1.627 -20.495 -10.648 1.00 82.94 182 GLY A C 1
ATOM 1392 O O . GLY A 1 182 ? -0.619 -20.081 -11.217 1.00 82.94 182 GLY A O 1
ATOM 1393 N N . ALA A 1 183 ? -2.519 -21.293 -11.239 1.00 83.06 183 ALA A N 1
ATOM 1394 C CA . ALA A 1 183 ? -2.457 -21.674 -12.653 1.00 83.06 183 ALA A CA 1
ATOM 1395 C C . ALA A 1 183 ? -3.164 -20.671 -13.586 1.00 83.06 183 ALA A C 1
ATOM 1397 O O . ALA A 1 183 ? -3.029 -20.772 -14.807 1.00 83.06 183 ALA A O 1
ATOM 1398 N N . ASP A 1 184 ? -3.902 -19.709 -13.029 1.00 85.56 184 ASP A N 1
ATOM 1399 C CA . ASP A 1 184 ? -4.725 -18.789 -13.799 1.00 85.56 184 ASP A CA 1
ATOM 1400 C C . ASP A 1 184 ? -3.952 -17.531 -14.189 1.00 85.56 184 ASP A C 1
ATOM 1402 O O . ASP A 1 184 ? -3.206 -16.946 -13.401 1.00 85.56 184 ASP A O 1
ATOM 1406 N N . THR A 1 185 ? -4.177 -17.081 -15.423 1.00 89.12 185 THR A N 1
ATOM 1407 C CA . THR A 1 185 ? -3.742 -15.768 -15.908 1.00 89.12 185 THR A CA 1
ATOM 1408 C C . THR A 1 185 ? -4.974 -14.901 -16.127 1.00 89.12 185 THR A C 1
ATOM 1410 O O . THR A 1 185 ? -5.769 -15.137 -17.037 1.00 89.12 185 THR A O 1
ATOM 1413 N N . LEU A 1 186 ? -5.136 -13.893 -15.280 1.00 88.38 186 LEU A N 1
ATOM 1414 C CA . LEU A 1 186 ? -6.304 -13.029 -15.219 1.00 88.38 186 LEU A CA 1
ATOM 1415 C C . LEU A 1 186 ? -5.995 -11.689 -15.888 1.00 88.38 186 LEU A C 1
ATOM 1417 O O . LEU A 1 186 ? -5.044 -10.991 -15.523 1.00 88.38 186 LEU A O 1
ATOM 1421 N N . ARG A 1 187 ? -6.818 -11.319 -16.873 1.00 85.94 187 ARG A N 1
ATOM 1422 C CA . ARG A 1 187 ? -6.739 -10.003 -17.514 1.00 85.94 187 ARG A CA 1
ATOM 1423 C C . ARG A 1 187 ? -7.338 -8.941 -16.607 1.00 85.94 187 ARG A C 1
ATOM 1425 O O . ARG A 1 187 ? -8.399 -9.142 -16.017 1.00 85.94 187 ARG A O 1
ATOM 1432 N N . CYS A 1 188 ? -6.667 -7.801 -16.542 1.00 85.31 188 CYS A N 1
ATOM 1433 C CA . CYS A 1 188 ? -7.175 -6.657 -15.813 1.00 85.31 188 CYS A CA 1
ATOM 1434 C C . CYS A 1 188 ? -8.303 -5.956 -16.569 1.00 85.31 188 CYS A C 1
ATOM 1436 O O . CYS A 1 188 ? -8.254 -5.820 -17.789 1.00 85.31 188 CYS A O 1
ATOM 1438 N N . VAL A 1 189 ? -9.291 -5.454 -15.830 1.00 85.25 189 VAL A N 1
ATOM 1439 C CA . VAL A 1 189 ? -10.296 -4.527 -16.358 1.00 85.25 189 VAL A CA 1
ATOM 1440 C C . VAL A 1 189 ? -9.841 -3.109 -16.038 1.00 85.25 189 VAL A C 1
ATOM 1442 O O . VAL A 1 189 ? -9.558 -2.805 -14.880 1.00 85.25 189 VAL A O 1
ATOM 1445 N N . ALA A 1 190 ? -9.751 -2.242 -17.045 1.00 84.44 190 ALA A N 1
ATOM 1446 C CA . ALA A 1 190 ? -9.395 -0.844 -16.828 1.00 84.44 190 ALA A CA 1
ATOM 1447 C C . ALA A 1 190 ? -10.460 -0.137 -15.970 1.00 84.44 190 ALA A C 1
ATOM 1449 O O . ALA A 1 190 ? -11.652 -0.194 -16.273 1.00 84.44 190 ALA A O 1
ATOM 1450 N N . ASP A 1 191 ? -10.020 0.559 -14.923 1.00 81.56 191 ASP A N 1
ATOM 1451 C CA . ASP A 1 191 ? -10.850 1.442 -14.107 1.00 81.56 191 ASP A CA 1
ATOM 1452 C C . ASP A 1 191 ? -10.494 2.897 -14.425 1.00 81.56 191 ASP A C 1
ATOM 1454 O O . ASP A 1 191 ? -9.471 3.441 -13.993 1.00 81.56 191 ASP A O 1
ATOM 1458 N N . THR A 1 192 ? -11.360 3.542 -15.205 1.00 77.50 192 THR A N 1
ATOM 1459 C CA . THR A 1 192 ? -11.161 4.924 -15.649 1.00 77.50 192 THR A CA 1
ATOM 1460 C C . THR A 1 192 ? -11.388 5.951 -14.541 1.00 77.50 192 THR A C 1
ATOM 1462 O O . THR A 1 192 ? -10.897 7.069 -14.664 1.00 77.50 192 THR A O 1
ATOM 1465 N N . LEU A 1 193 ? -12.122 5.612 -13.473 1.00 78.25 193 LEU A N 1
ATOM 1466 C CA . LEU A 1 193 ? -12.369 6.528 -12.352 1.00 78.25 193 LEU A CA 1
ATOM 1467 C C . LEU A 1 193 ? -11.132 6.655 -11.465 1.00 78.25 193 LEU A C 1
ATOM 1469 O O . LEU A 1 193 ? -10.823 7.745 -10.985 1.00 78.25 193 LEU A O 1
ATOM 1473 N N . LEU A 1 194 ? -10.431 5.542 -11.256 1.00 71.88 194 LEU A N 1
ATOM 1474 C CA . LEU A 1 194 ? -9.251 5.477 -10.396 1.00 71.88 194 LEU A CA 1
ATOM 1475 C C . LEU A 1 194 ? -7.927 5.518 -11.169 1.00 71.88 194 LEU A C 1
ATOM 1477 O O . LEU A 1 194 ? -6.868 5.522 -10.542 1.00 71.88 194 LEU A O 1
ATOM 1481 N N . ALA A 1 195 ? -7.987 5.610 -12.503 1.00 76.44 195 ALA A N 1
ATOM 1482 C CA . ALA A 1 195 ? -6.829 5.551 -13.394 1.00 76.44 195 ALA A CA 1
ATOM 1483 C C . ALA A 1 195 ? -5.950 4.329 -13.071 1.00 76.44 195 ALA A C 1
ATOM 1485 O O . ALA A 1 195 ? -4.756 4.447 -12.787 1.00 76.44 195 ALA A O 1
ATOM 1486 N N . GLY A 1 196 ? -6.586 3.158 -13.050 1.00 84.06 196 GLY A N 1
ATOM 1487 C CA . GLY A 1 196 ? -5.976 1.907 -12.629 1.00 84.06 196 GLY A CA 1
ATOM 1488 C C . GLY A 1 196 ? -6.618 0.693 -13.285 1.00 84.06 196 GLY A C 1
ATOM 1489 O O . GLY A 1 196 ? -7.258 0.780 -14.332 1.00 84.06 196 GLY A O 1
ATOM 1490 N N . TYR A 1 197 ? -6.415 -0.454 -12.655 1.00 85.25 197 TYR A N 1
ATOM 1491 C CA . TYR A 1 197 ? -6.774 -1.766 -13.164 1.00 85.25 197 TYR A CA 1
ATOM 1492 C C . TYR A 1 197 ? -7.374 -2.603 -12.039 1.00 85.25 197 TYR A C 1
ATOM 1494 O O . TYR A 1 197 ? -6.782 -2.723 -10.967 1.00 85.25 197 TYR A O 1
ATOM 1502 N N . TYR A 1 198 ? -8.530 -3.209 -12.281 1.00 87.50 198 TYR A N 1
ATOM 1503 C CA . TYR A 1 198 ? -9.211 -4.068 -11.320 1.00 87.50 198 TYR A CA 1
ATOM 1504 C C . TYR A 1 198 ? -9.180 -5.534 -11.758 1.00 87.50 198 TYR A C 1
ATOM 1506 O O . TYR A 1 198 ? -9.433 -5.854 -12.923 1.00 87.50 198 TYR A O 1
ATOM 1514 N N . VAL A 1 199 ? -8.905 -6.425 -10.803 1.00 87.00 199 VAL A N 1
ATOM 1515 C CA . VAL A 1 199 ? -8.955 -7.884 -10.964 1.00 87.00 199 VAL A CA 1
ATOM 1516 C C . VAL A 1 199 ? -9.718 -8.508 -9.799 1.00 87.00 199 VAL A C 1
ATOM 1518 O O . VAL A 1 199 ? -9.471 -8.186 -8.636 1.00 87.00 199 VAL A O 1
ATOM 1521 N N . ARG A 1 200 ? -10.617 -9.448 -10.101 1.00 85.44 200 ARG A N 1
ATOM 1522 C CA . ARG A 1 200 ? -11.246 -10.327 -9.107 1.00 85.44 200 ARG A CA 1
ATOM 1523 C C . ARG A 1 200 ? -10.547 -11.686 -9.139 1.00 85.44 200 ARG A C 1
ATOM 1525 O O . ARG A 1 200 ? -10.443 -12.274 -10.209 1.00 85.44 200 ARG A O 1
ATOM 1532 N N . LEU A 1 201 ? -10.079 -12.160 -7.986 1.00 80.12 201 LEU A N 1
ATOM 1533 C CA . LEU A 1 201 ? -9.253 -13.373 -7.875 1.00 80.12 201 LEU A CA 1
ATOM 1534 C C . LEU A 1 201 ? -10.064 -14.640 -7.546 1.00 80.12 201 LEU A C 1
ATOM 1536 O O . LEU A 1 201 ? -9.486 -15.699 -7.344 1.00 80.12 201 LEU A O 1
ATOM 1540 N N . GLY A 1 202 ? -11.397 -14.541 -7.549 1.00 68.81 202 GLY A N 1
ATOM 1541 C CA . GLY A 1 202 ? -12.286 -15.620 -7.116 1.00 68.81 202 GLY A CA 1
ATOM 1542 C C . GLY A 1 202 ? -12.368 -15.722 -5.591 1.00 68.81 202 GLY A C 1
ATOM 1543 O O . GLY A 1 202 ? -11.669 -15.009 -4.871 1.00 68.81 202 GLY A O 1
ATOM 1544 N N . GLU A 1 203 ? -13.266 -16.574 -5.100 1.00 65.75 203 GLU A N 1
ATOM 1545 C CA . GLU A 1 203 ? -13.288 -16.925 -3.678 1.00 65.75 203 GLU A CA 1
ATOM 1546 C C . GLU A 1 203 ? -12.097 -17.847 -3.372 1.00 65.75 203 GLU A C 1
ATOM 1548 O O . GLU A 1 203 ? -11.763 -18.691 -4.212 1.00 65.75 203 GLU A O 1
ATOM 1553 N N . PRO A 1 204 ? -11.440 -17.706 -2.207 1.00 57.41 204 PRO A N 1
ATOM 1554 C CA . PRO A 1 204 ? -10.407 -18.647 -1.798 1.00 57.41 204 PRO A CA 1
ATOM 1555 C C . PRO A 1 204 ? -10.979 -20.070 -1.792 1.00 57.41 204 PRO A C 1
ATOM 1557 O O . PRO A 1 204 ? -12.051 -20.315 -1.243 1.00 57.41 204 PRO A O 1
ATOM 1560 N N . VAL A 1 205 ? -10.276 -20.995 -2.444 1.00 50.53 205 VAL A N 1
ATOM 1561 C CA . VAL A 1 205 ? -10.586 -22.425 -2.358 1.00 50.53 205 VAL A CA 1
ATOM 1562 C C . VAL A 1 205 ? -9.964 -22.924 -1.057 1.00 50.53 205 VAL A C 1
ATOM 1564 O O . VAL A 1 205 ? -8.745 -22.820 -0.904 1.00 50.53 205 VAL A O 1
ATOM 1567 N N . ASP A 1 206 ? -10.808 -23.374 -0.127 1.00 43.78 206 ASP A N 1
ATOM 1568 C CA . ASP A 1 206 ? -10.413 -23.937 1.175 1.00 43.78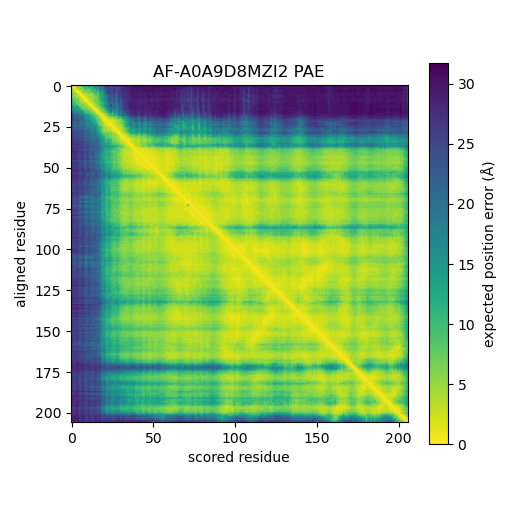 206 ASP A CA 1
ATOM 1569 C C . ASP A 1 206 ? -9.451 -25.136 1.055 1.00 43.78 206 ASP A C 1
ATOM 1571 O O . ASP A 1 206 ? -9.637 -25.975 0.137 1.00 43.78 206 ASP A O 1
#

Foldseek 3Di:
DPDPPPVVVVVVVVVPVDPPDDPPVDDVVPDDDDDPDPCVVVVVVVVLVVVQQVDVPRDDDDDDADDPCVFQCPVVVVVLVVVVVVVRGPRDDPPDDDLCVLCVDHHHPQKDKDKDDHKHKAFQVGGDPPDPPDDDDDPNRMDIDDPDPGIDMDIGHPDDDQKDKAADDDPDPPDADWDDDPPDIGGWDQDPVRNTTIDGPHDDDD

Sequence (206 aa):
MKRLPLILSLMLCCAFAGAQTLPQCAQPDSSHLCIPGSGERMARFRSKLQSVRECPDSSVTVWHIGGSHVQAGWFPSRIRNDFDSLGRYPAGSRGYVFPYPLAHTNYDRSYTVRGEGEWLGTRSSNPNRNVPASPRYGIMGIAAYTADSLAAFSFGMPEPIVGLHILGHASDTLVEPFVVAGADTLRCVADTLLAGYYVRLGEPVD

pLDDT: mean 82.49, std 13.48, range [43.03, 96.06]